Protein AF-A0A2V7VFQ0-F1 (afdb_monomer)

Sequence (272 aa):
MKRRLMAAAVLAGLPAIAKPVLFDTPEADRILQAMQIFPRDNPWNEDISALPVLPGSDAIIASIGADKSLGFNLDMNFVIVPPDQKKVPVKVTEYPEESDPGPFPVPDNAPIENWPLHKNEDLKALPRPGQSLGDIQRHGTGDRHLIIVDPAHGRLHEFWQARRTDTGWEASQASTFDLTSNRLRPDRWTSADAAGLPIFPAVARYDEISRGMVRHAMRFTARRTRRAYVYPATHWASKLEDASLPRMGERFRLRRDFDLSGFPPHAQAILK

Structure (mmCIF, N/CA/C/O backbone):
data_AF-A0A2V7VFQ0-F1
#
_entry.id   AF-A0A2V7VFQ0-F1
#
loop_
_atom_site.group_PDB
_atom_site.id
_atom_site.type_symbol
_atom_site.label_atom_id
_atom_site.label_alt_id
_atom_site.label_comp_id
_atom_site.label_asym_id
_atom_site.label_entity_id
_atom_site.label_seq_id
_atom_site.pdbx_PDB_ins_code
_atom_site.Cartn_x
_atom_site.Cartn_y
_atom_site.Cartn_z
_atom_site.occupancy
_atom_site.B_iso_or_equiv
_atom_site.auth_seq_id
_atom_site.auth_comp_id
_atom_site.auth_asym_id
_atom_site.auth_atom_id
_atom_site.pdbx_PDB_model_num
ATOM 1 N N . MET A 1 1 ? -30.801 2.663 -7.661 1.00 41.41 1 MET A N 1
ATOM 2 C CA . MET A 1 1 ? -31.024 1.197 -7.734 1.00 41.41 1 MET A CA 1
ATOM 3 C C . MET A 1 1 ? -29.750 0.389 -8.002 1.00 41.41 1 MET A C 1
ATOM 5 O O . MET A 1 1 ? -29.445 -0.450 -7.169 1.00 41.41 1 MET A O 1
ATOM 9 N N . LYS A 1 2 ? -28.947 0.662 -9.050 1.00 34.78 2 LYS A N 1
ATOM 10 C CA . LYS A 1 2 ? -27.727 -0.123 -9.385 1.00 34.78 2 LYS A CA 1
ATOM 11 C C . LYS A 1 2 ? -26.681 -0.275 -8.254 1.00 34.78 2 LYS A C 1
ATOM 13 O O . LYS A 1 2 ? -26.170 -1.370 -8.068 1.00 34.78 2 LYS A O 1
ATOM 18 N N . ARG A 1 3 ? -26.424 0.764 -7.440 1.00 41.00 3 ARG A N 1
ATOM 19 C CA . ARG A 1 3 ? -25.491 0.682 -6.286 1.00 41.00 3 ARG A CA 1
ATOM 20 C C . ARG A 1 3 ? -25.937 -0.293 -5.183 1.00 41.00 3 ARG A C 1
ATOM 22 O O . ARG A 1 3 ? -25.092 -0.942 -4.585 1.00 41.00 3 ARG A O 1
ATOM 29 N N . ARG A 1 4 ? -27.250 -0.428 -4.940 1.00 37.94 4 ARG A N 1
ATOM 30 C CA . ARG A 1 4 ? -27.790 -1.396 -3.964 1.00 37.94 4 ARG A CA 1
ATOM 31 C C . ARG A 1 4 ? -27.694 -2.839 -4.471 1.00 37.94 4 ARG A C 1
ATOM 33 O O . ARG A 1 4 ? -27.454 -3.731 -3.671 1.00 37.94 4 ARG A O 1
ATOM 40 N N . LEU A 1 5 ? -27.826 -3.054 -5.783 1.00 38.25 5 LEU A N 1
ATOM 41 C CA . LEU A 1 5 ? -27.634 -4.374 -6.397 1.00 38.25 5 LEU A CA 1
ATOM 42 C C . LEU A 1 5 ? -26.160 -4.819 -6.400 1.00 38.25 5 LEU A C 1
ATOM 44 O O . LEU A 1 5 ? -25.905 -6.002 -6.221 1.00 38.25 5 LEU A O 1
ATOM 48 N N . MET A 1 6 ? -25.194 -3.901 -6.543 1.00 44.41 6 MET A N 1
ATOM 49 C CA . MET A 1 6 ? -23.766 -4.259 -6.477 1.00 44.41 6 MET A CA 1
ATOM 50 C C . MET A 1 6 ? -23.270 -4.533 -5.053 1.00 44.41 6 MET A C 1
ATOM 52 O O . MET A 1 6 ? -22.553 -5.507 -4.863 1.00 44.41 6 MET A O 1
ATOM 56 N N . ALA A 1 7 ? -23.711 -3.769 -4.046 1.00 44.03 7 ALA A N 1
ATOM 57 C CA . ALA A 1 7 ? -23.409 -4.094 -2.646 1.00 44.03 7 ALA A CA 1
ATOM 58 C C . ALA A 1 7 ? -23.959 -5.482 -2.250 1.00 44.03 7 ALA A C 1
ATOM 60 O O . ALA A 1 7 ? -23.272 -6.258 -1.596 1.00 44.03 7 ALA A O 1
ATOM 61 N N . ALA A 1 8 ? -25.160 -5.840 -2.723 1.00 42.69 8 ALA A N 1
ATOM 62 C CA . ALA A 1 8 ? -25.741 -7.167 -2.503 1.00 42.69 8 ALA A CA 1
ATOM 63 C C . ALA A 1 8 ? -24.973 -8.303 -3.212 1.00 42.69 8 ALA A C 1
ATOM 65 O O . ALA A 1 8 ? -24.943 -9.419 -2.702 1.00 42.69 8 ALA A O 1
ATOM 66 N N . ALA A 1 9 ? -24.331 -8.032 -4.355 1.00 42.53 9 ALA A N 1
ATOM 67 C CA . ALA A 1 9 ? -23.505 -9.010 -5.067 1.00 42.53 9 ALA A CA 1
ATOM 68 C C . ALA A 1 9 ? -22.129 -9.230 -4.408 1.00 42.53 9 ALA A C 1
ATOM 70 O O . ALA A 1 9 ? -21.615 -10.340 -4.465 1.00 42.53 9 ALA A O 1
ATOM 71 N N . VAL A 1 10 ? -21.564 -8.212 -3.741 1.00 50.66 10 VAL A N 1
ATOM 72 C CA . VAL A 1 10 ? -20.339 -8.352 -2.923 1.00 50.66 10 VAL A CA 1
ATOM 73 C C . VAL A 1 10 ? -20.585 -9.236 -1.691 1.00 50.66 10 VAL A C 1
ATOM 75 O O . VAL A 1 10 ? -19.688 -9.946 -1.259 1.00 50.66 10 VAL A O 1
ATOM 78 N N . LEU A 1 11 ? -21.809 -9.242 -1.154 1.00 52.47 11 LEU A N 1
ATOM 79 C CA . LEU A 1 11 ? -22.198 -10.029 0.025 1.00 52.47 11 LEU A CA 1
ATOM 80 C C . LEU A 1 11 ? -22.513 -11.508 -0.268 1.00 52.47 11 LEU A C 1
ATOM 82 O O . LEU A 1 11 ? -22.563 -12.310 0.665 1.00 52.47 11 LEU A O 1
ATOM 86 N N . ALA A 1 12 ? -22.740 -11.897 -1.527 1.00 51.84 12 ALA A N 1
ATOM 87 C CA . ALA A 1 12 ? -23.116 -13.266 -1.875 1.00 51.84 12 ALA A CA 1
ATOM 88 C C . ALA A 1 12 ? -21.910 -14.217 -1.742 1.00 51.84 12 ALA A C 1
ATOM 90 O O . ALA A 1 12 ? -21.151 -14.409 -2.686 1.00 51.84 12 ALA A O 1
ATOM 91 N N . GLY A 1 13 ? -21.742 -14.813 -0.558 1.00 72.62 13 GLY A N 1
ATOM 92 C CA . GLY A 1 13 ? -20.700 -15.808 -0.269 1.00 72.62 13 GLY A CA 1
ATOM 93 C C . GLY A 1 13 ? -19.603 -15.344 0.690 1.00 72.62 13 GLY A C 1
ATOM 94 O O . GLY A 1 13 ? -18.750 -16.152 1.053 1.00 72.62 13 GLY A O 1
ATOM 95 N N . LEU A 1 14 ? -19.632 -14.087 1.146 1.00 84.00 14 LEU A N 1
ATOM 96 C CA . LEU A 1 14 ? -18.733 -13.633 2.207 1.00 84.00 14 LEU A CA 1
ATOM 97 C C . LEU A 1 14 ? -19.077 -14.328 3.538 1.00 84.00 14 LEU A C 1
ATOM 99 O O . LEU A 1 14 ? -20.250 -14.347 3.926 1.00 84.00 14 LEU A O 1
ATOM 103 N N . PRO A 1 15 ? -18.083 -14.859 4.276 1.00 89.56 15 PRO A N 1
ATOM 104 C CA . PRO A 1 15 ? -18.281 -15.273 5.660 1.00 89.56 15 PRO A CA 1
ATOM 105 C C . PRO A 1 15 ? -18.818 -14.112 6.506 1.00 89.56 15 PRO A C 1
ATOM 107 O O . PRO A 1 15 ? -18.458 -12.956 6.284 1.00 89.56 15 PRO A O 1
ATOM 110 N N . ALA A 1 16 ? -19.664 -14.410 7.494 1.00 91.38 16 ALA A N 1
ATOM 111 C CA . ALA A 1 16 ? -20.144 -13.393 8.424 1.00 91.38 16 ALA A CA 1
ATOM 112 C C . ALA A 1 16 ? -18.976 -12.832 9.251 1.00 91.38 16 ALA A C 1
ATOM 114 O O . ALA A 1 16 ? -18.242 -13.591 9.880 1.00 91.38 16 ALA A O 1
ATOM 115 N N . ILE A 1 17 ? -18.840 -11.505 9.274 1.00 96.06 17 ILE A N 1
ATOM 116 C CA . ILE A 1 17 ? -17.798 -10.788 10.015 1.00 96.06 17 ILE A CA 1
ATOM 117 C C . ILE A 1 17 ? -18.478 -10.121 11.208 1.00 96.06 17 ILE A C 1
ATOM 119 O O . ILE A 1 17 ? -19.171 -9.122 11.041 1.00 96.06 17 ILE A O 1
ATOM 123 N N . ALA A 1 18 ? -18.342 -10.704 12.400 1.00 95.56 18 ALA A N 1
ATOM 124 C CA . ALA A 1 18 ? -19.025 -10.221 13.608 1.00 95.56 18 ALA A CA 1
ATOM 125 C C . ALA A 1 18 ? -18.198 -9.208 14.419 1.00 95.56 18 ALA A C 1
ATOM 127 O O . ALA A 1 18 ? -18.725 -8.513 15.283 1.00 95.56 18 ALA A O 1
ATOM 128 N N . LYS A 1 19 ? -16.885 -9.163 14.187 1.00 97.56 19 LYS A N 1
ATOM 129 C CA . LYS A 1 19 ? -15.928 -8.293 14.876 1.00 97.56 19 LYS A CA 1
ATOM 130 C C . LYS A 1 19 ? -14.726 -8.032 13.966 1.00 97.56 19 LYS A C 1
ATOM 132 O O . LYS A 1 19 ? -14.557 -8.769 12.998 1.00 97.56 19 LYS A O 1
ATOM 137 N N . PRO A 1 20 ? -13.878 -7.036 14.268 1.00 98.56 20 PRO A N 1
ATOM 138 C CA . PRO A 1 20 ? -12.642 -6.823 13.524 1.00 98.56 20 PRO A CA 1
ATOM 139 C C . PRO A 1 20 ? -11.746 -8.068 13.517 1.00 98.56 20 PRO A C 1
ATOM 141 O O . PRO A 1 20 ? -11.474 -8.644 14.575 1.00 98.56 20 PRO A O 1
ATOM 144 N N . VAL A 1 21 ? -11.269 -8.453 12.334 1.00 98.44 21 VAL A N 1
ATOM 145 C CA . VAL A 1 21 ? -10.433 -9.636 12.094 1.00 98.44 21 VAL A CA 1
ATOM 146 C C . VAL A 1 21 ? -9.051 -9.186 11.628 1.00 98.44 21 VAL A C 1
ATOM 148 O O . VAL A 1 21 ? -8.930 -8.460 10.640 1.00 98.44 21 VAL A O 1
ATOM 151 N N . LEU A 1 22 ? -8.004 -9.592 12.347 1.00 97.69 22 LEU A N 1
ATOM 152 C CA . LEU A 1 22 ? -6.623 -9.267 11.989 1.00 97.69 22 LEU A CA 1
ATOM 153 C C . LEU A 1 22 ? -6.132 -10.140 10.828 1.00 97.69 22 LEU A C 1
ATOM 155 O O . LEU A 1 22 ? -6.527 -11.302 10.701 1.00 97.69 22 LEU A O 1
ATOM 159 N N . PHE A 1 23 ? -5.270 -9.550 9.997 1.00 95.06 23 PHE A N 1
ATOM 160 C CA . PHE A 1 23 ? -4.676 -10.144 8.796 1.00 95.06 23 PHE A CA 1
ATOM 161 C C . PHE A 1 23 ? -4.012 -11.515 9.000 1.00 95.06 23 PHE A C 1
ATOM 163 O O . PHE A 1 23 ? -3.945 -12.297 8.060 1.00 95.06 23 PHE A O 1
ATOM 170 N N . ASP A 1 24 ? -3.522 -11.811 10.202 1.00 93.56 24 ASP A N 1
ATOM 171 C CA . ASP A 1 24 ? -2.720 -12.988 10.549 1.00 93.56 24 ASP A CA 1
ATOM 172 C C . ASP A 1 24 ? -3.561 -14.163 11.080 1.00 93.56 24 ASP A C 1
ATOM 174 O O . ASP A 1 24 ? -3.093 -14.980 11.875 1.00 93.56 24 ASP A O 1
ATOM 178 N N . THR A 1 25 ? -4.821 -14.263 10.649 1.00 96.12 25 THR A N 1
ATOM 179 C CA . THR A 1 25 ? -5.760 -15.279 11.139 1.00 96.12 25 THR A CA 1
ATOM 180 C C . THR A 1 25 ? -6.364 -16.117 10.007 1.00 96.12 25 THR A C 1
ATOM 182 O O . THR A 1 25 ? -6.681 -15.583 8.943 1.00 96.12 25 THR A O 1
ATOM 185 N N . PRO A 1 26 ? -6.675 -17.410 10.248 1.00 95.88 26 PRO A N 1
ATOM 186 C CA . PRO A 1 26 ? -7.395 -18.234 9.271 1.00 95.88 26 PRO A CA 1
ATOM 187 C C . PRO A 1 26 ? -8.787 -17.694 8.904 1.00 95.88 26 PRO A C 1
ATOM 189 O O . PRO A 1 26 ? -9.359 -18.064 7.880 1.00 95.88 26 PRO A O 1
ATOM 192 N N . GLU A 1 27 ? -9.383 -16.868 9.769 1.00 96.56 27 GLU A N 1
ATOM 193 C CA . GLU A 1 27 ? -10.646 -16.189 9.480 1.00 96.56 27 GLU A CA 1
ATOM 194 C C . GLU A 1 27 ? -10.459 -15.095 8.428 1.00 96.56 27 GLU A C 1
ATOM 196 O O . GLU A 1 27 ? -11.240 -15.056 7.476 1.00 96.56 27 GLU A O 1
ATOM 201 N N . ALA A 1 28 ? -9.405 -14.276 8.546 1.00 96.62 28 ALA A N 1
ATOM 202 C CA . ALA A 1 28 ? -9.055 -13.302 7.518 1.00 96.62 28 ALA A CA 1
ATOM 203 C C . ALA A 1 28 ? -8.790 -13.995 6.184 1.00 96.62 28 ALA A C 1
ATOM 205 O O . ALA A 1 28 ? -9.392 -13.600 5.188 1.00 96.62 28 ALA A O 1
ATOM 206 N N . ASP A 1 29 ? -8.003 -15.077 6.178 1.00 95.50 29 ASP A N 1
ATOM 207 C CA . ASP A 1 29 ? -7.753 -15.858 4.963 1.00 95.50 29 ASP A CA 1
ATOM 208 C C . ASP A 1 29 ? -9.069 -16.247 4.286 1.00 95.50 29 ASP A C 1
ATOM 210 O O . ASP A 1 29 ? -9.272 -15.898 3.127 1.00 95.50 29 ASP A O 1
ATOM 214 N N . ARG A 1 30 ? -9.999 -16.893 5.012 1.00 94.31 30 ARG A N 1
ATOM 215 C CA . ARG A 1 30 ? -11.313 -17.316 4.483 1.00 94.31 30 ARG A CA 1
ATOM 216 C C . ARG A 1 30 ? -12.134 -16.164 3.911 1.00 94.31 30 ARG A C 1
ATOM 218 O O . ARG A 1 30 ? -12.764 -16.342 2.871 1.00 94.31 30 ARG A O 1
ATOM 225 N N . ILE A 1 31 ? -12.150 -15.012 4.584 1.00 95.50 31 ILE A N 1
ATOM 226 C CA . ILE A 1 31 ? -12.856 -13.826 4.088 1.00 95.50 31 ILE A CA 1
ATOM 227 C C . ILE A 1 31 ? -12.235 -13.376 2.764 1.00 95.50 31 ILE A C 1
ATOM 229 O O . ILE A 1 31 ? -12.953 -13.176 1.788 1.00 95.50 31 ILE A O 1
ATOM 233 N N . LEU A 1 32 ? -10.907 -13.282 2.705 1.00 94.31 32 LEU A N 1
ATOM 234 C CA . LEU A 1 32 ? -10.182 -12.819 1.525 1.00 94.31 32 LEU A CA 1
ATOM 235 C C . LEU A 1 32 ? -10.328 -13.765 0.327 1.00 94.31 32 LEU A C 1
ATOM 237 O O . LEU A 1 32 ? -10.439 -13.273 -0.794 1.00 94.31 32 LEU A O 1
ATOM 241 N N . GLN A 1 33 ? -10.431 -15.085 0.536 1.00 92.81 33 GLN A N 1
ATOM 242 C CA . GLN A 1 33 ? -10.687 -16.032 -0.569 1.00 92.81 33 GLN A CA 1
ATOM 243 C C . GLN A 1 33 ? -12.056 -15.812 -1.222 1.00 92.81 33 GLN A C 1
ATOM 245 O O . GLN A 1 33 ? -12.232 -16.112 -2.402 1.00 92.81 33 GLN A O 1
ATOM 250 N N . ALA A 1 34 ? -13.031 -15.315 -0.456 1.00 92.62 34 ALA A N 1
ATOM 251 C CA . ALA A 1 34 ? -14.373 -15.015 -0.943 1.00 92.62 34 ALA A CA 1
ATOM 252 C C . ALA A 1 34 ? -14.475 -13.619 -1.586 1.00 92.62 34 ALA A C 1
ATOM 254 O O . ALA A 1 34 ? -15.493 -13.298 -2.200 1.00 92.62 34 ALA A O 1
ATOM 255 N N . MET A 1 35 ? -13.441 -12.781 -1.462 1.00 92.25 35 MET A N 1
ATOM 256 C CA . MET A 1 35 ? -13.439 -11.418 -1.985 1.00 92.25 35 MET A CA 1
ATOM 257 C C . MET A 1 35 ? -12.853 -11.337 -3.394 1.00 92.25 35 MET A C 1
ATOM 259 O O . MET A 1 35 ? -11.758 -11.817 -3.674 1.00 92.25 35 MET A O 1
ATOM 263 N N . GLN A 1 36 ? -13.538 -10.593 -4.262 1.00 92.62 36 GLN A N 1
ATOM 264 C CA . GLN A 1 36 ? -12.926 -10.004 -5.450 1.00 92.62 36 GLN A CA 1
ATOM 265 C C . GLN A 1 36 ? -12.423 -8.603 -5.082 1.00 92.62 36 GLN A C 1
ATOM 267 O O . GLN A 1 36 ? -13.222 -7.698 -4.838 1.00 92.62 36 GLN A O 1
ATOM 272 N N . ILE A 1 37 ? -11.104 -8.424 -5.032 1.00 95.12 37 ILE A N 1
ATOM 273 C CA . ILE A 1 37 ? -10.477 -7.122 -4.773 1.00 95.12 37 ILE A CA 1
ATOM 274 C C . ILE A 1 37 ? -10.278 -6.412 -6.104 1.00 95.12 37 ILE A C 1
ATOM 276 O O . ILE A 1 37 ? -9.542 -6.893 -6.968 1.00 95.12 37 ILE A O 1
ATOM 280 N N . PHE A 1 38 ? -10.963 -5.278 -6.253 1.00 97.44 38 PHE A N 1
ATOM 281 C CA . PHE A 1 38 ? -11.125 -4.556 -7.511 1.00 97.44 38 PHE A CA 1
ATOM 282 C C . PHE A 1 38 ? -11.807 -5.373 -8.623 1.00 97.44 38 PHE A C 1
ATOM 284 O O . PHE A 1 38 ? -11.782 -6.605 -8.619 1.00 97.44 38 PHE A O 1
ATOM 291 N N . PRO A 1 39 ? -12.442 -4.717 -9.610 1.00 97.00 39 PRO A N 1
ATOM 292 C CA . PRO A 1 39 ? -12.931 -5.398 -10.805 1.00 97.00 39 PRO A CA 1
ATOM 293 C C . PRO A 1 39 ? -11.842 -6.226 -11.509 1.00 97.00 39 PRO A C 1
ATOM 295 O O . PRO A 1 39 ? -10.654 -5.922 -11.428 1.00 97.00 39 PRO A O 1
ATOM 298 N N . ARG A 1 40 ? -12.233 -7.283 -12.230 1.00 95.38 40 ARG A N 1
ATOM 299 C CA . ARG A 1 40 ? -11.276 -8.150 -12.950 1.00 95.38 40 ARG A CA 1
ATOM 300 C C . ARG A 1 40 ? -10.513 -7.419 -14.057 1.00 95.38 40 ARG A C 1
ATOM 302 O O . ARG A 1 40 ? -9.417 -7.833 -14.395 1.00 95.38 40 ARG A O 1
ATOM 309 N N . ASP A 1 41 ? -11.100 -6.361 -14.604 1.00 96.00 41 ASP A N 1
ATOM 310 C CA . ASP A 1 41 ? -10.507 -5.463 -15.597 1.00 96.00 41 ASP A CA 1
ATOM 311 C C . ASP A 1 41 ? -9.806 -4.249 -14.956 1.00 96.00 41 ASP A C 1
ATOM 313 O O . ASP A 1 41 ? -9.446 -3.297 -15.646 1.00 96.00 41 ASP A O 1
ATOM 317 N N . ASN A 1 42 ? -9.633 -4.247 -13.631 1.00 97.88 42 ASN A N 1
ATOM 318 C CA . ASN A 1 42 ? -8.852 -3.229 -12.946 1.00 97.88 42 ASN A CA 1
ATOM 319 C C . ASN A 1 42 ? -7.363 -3.388 -13.274 1.00 97.88 42 ASN A C 1
ATOM 321 O O . ASN A 1 42 ? -6.885 -4.523 -13.316 1.00 97.88 42 ASN A O 1
ATOM 325 N N . PRO A 1 43 ? -6.596 -2.290 -13.390 1.00 96.56 43 PRO A N 1
ATOM 326 C CA . PRO A 1 43 ? -5.161 -2.356 -13.633 1.00 96.56 43 PRO A CA 1
ATOM 327 C C . PRO A 1 43 ? -4.406 -3.219 -12.618 1.00 96.56 43 PRO A C 1
ATOM 329 O O . PRO A 1 43 ? -3.428 -3.852 -12.998 1.00 96.56 43 PRO A O 1
ATOM 332 N N . TRP A 1 44 ? -4.831 -3.312 -11.350 1.00 97.25 44 TRP A N 1
ATOM 333 C CA . TRP A 1 44 ? -4.219 -4.231 -10.375 1.00 97.25 44 TRP A CA 1
ATOM 334 C C . TRP A 1 44 ? -4.278 -5.704 -10.789 1.00 97.25 44 TRP A C 1
ATOM 336 O O . TRP A 1 44 ? -3.367 -6.444 -10.442 1.00 97.25 44 TRP A O 1
ATOM 346 N N . ASN A 1 45 ? -5.300 -6.103 -11.544 1.00 96.69 45 ASN A N 1
ATOM 347 C CA . ASN A 1 45 ? -5.537 -7.470 -12.008 1.00 96.69 45 ASN A CA 1
ATOM 348 C C . ASN A 1 45 ? -5.097 -7.681 -13.473 1.00 96.69 45 ASN A C 1
ATOM 350 O O . ASN A 1 45 ? -5.396 -8.717 -14.067 1.00 96.69 45 ASN A O 1
ATOM 354 N N . GLU A 1 46 ? -4.424 -6.695 -14.074 1.00 95.38 46 GLU A N 1
ATOM 355 C CA . GLU A 1 46 ? -3.965 -6.747 -15.460 1.00 95.38 46 GLU A CA 1
ATOM 356 C C . GLU A 1 46 ? -2.736 -7.656 -15.609 1.00 95.38 4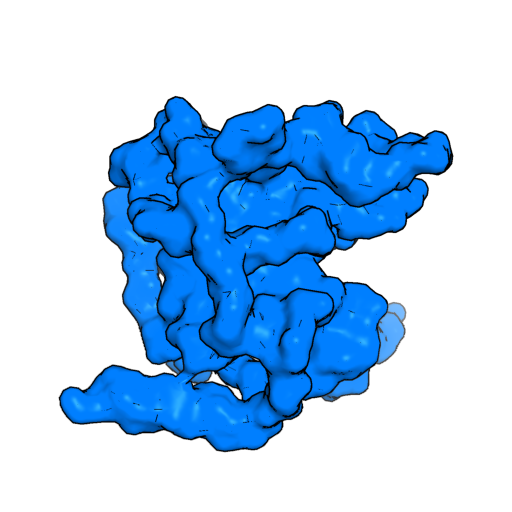6 GLU A C 1
ATOM 358 O O . GLU A 1 46 ? -1.704 -7.444 -14.967 1.00 95.38 46 GLU A O 1
ATOM 363 N N . ASP A 1 47 ? -2.827 -8.643 -16.503 1.00 94.44 47 ASP A N 1
ATOM 364 C CA . ASP A 1 47 ? -1.682 -9.455 -16.914 1.00 94.44 47 ASP A CA 1
ATOM 365 C C . ASP A 1 47 ? -0.814 -8.676 -17.908 1.00 94.44 47 ASP A C 1
ATOM 367 O O . ASP A 1 47 ? -1.191 -8.431 -19.056 1.00 94.44 47 ASP A O 1
ATOM 371 N N . ILE A 1 48 ? 0.386 -8.315 -17.460 1.00 94.06 48 ILE A N 1
ATOM 372 C CA . ILE A 1 48 ? 1.352 -7.562 -18.257 1.00 94.06 48 ILE A CA 1
ATOM 373 C C . ILE A 1 48 ? 2.405 -8.447 -18.933 1.00 94.06 48 ILE A C 1
ATOM 375 O O . ILE A 1 48 ? 3.314 -7.914 -19.569 1.00 94.06 48 ILE A O 1
ATOM 379 N N . SER A 1 49 ? 2.352 -9.776 -18.795 1.00 92.62 49 SER A N 1
ATOM 380 C CA . SER A 1 49 ? 3.410 -10.702 -19.237 1.00 92.62 49 SER A CA 1
ATOM 381 C C . SER A 1 49 ? 3.695 -10.633 -20.744 1.00 92.62 49 SER A C 1
ATOM 383 O O . SER A 1 49 ? 4.837 -10.812 -21.174 1.00 92.62 49 SER A O 1
ATOM 385 N N . ALA A 1 50 ? 2.676 -10.298 -21.541 1.00 93.31 50 ALA A N 1
ATOM 386 C CA . ALA A 1 50 ? 2.750 -10.209 -22.998 1.00 93.31 50 ALA A CA 1
ATOM 387 C C . ALA A 1 50 ? 2.888 -8.775 -23.547 1.00 93.31 50 ALA A C 1
ATOM 389 O O . ALA A 1 50 ? 3.002 -8.603 -24.762 1.00 93.31 50 ALA A O 1
ATOM 390 N N . LEU A 1 51 ? 2.886 -7.742 -22.694 1.00 93.06 51 LEU A N 1
ATOM 391 C CA . LEU A 1 51 ? 2.977 -6.355 -23.162 1.00 93.06 51 LEU A CA 1
ATOM 392 C C . LEU A 1 51 ? 4.328 -6.060 -23.847 1.00 93.06 51 LEU A C 1
ATOM 394 O O . LEU A 1 51 ? 5.339 -6.694 -23.525 1.00 93.06 51 LEU A O 1
ATOM 398 N N . PRO A 1 52 ? 4.410 -5.081 -24.758 1.00 94.38 52 PRO A N 1
ATOM 399 C CA . PRO A 1 52 ? 5.693 -4.621 -25.280 1.00 94.38 52 PRO A CA 1
ATOM 400 C C . PRO A 1 52 ? 6.622 -4.136 -24.159 1.00 94.38 52 PRO A C 1
ATOM 402 O O . PRO A 1 52 ? 6.172 -3.549 -23.176 1.00 94.38 52 PRO A O 1
ATOM 405 N N . VAL A 1 53 ? 7.927 -4.370 -24.309 1.00 94.88 53 VAL A N 1
ATOM 406 C CA . VAL A 1 53 ? 8.930 -3.787 -23.407 1.00 94.88 53 VAL A CA 1
ATOM 407 C C . VAL A 1 53 ? 9.059 -2.296 -23.718 1.00 94.88 53 VAL A C 1
ATOM 409 O O . VAL A 1 53 ? 9.109 -1.903 -24.885 1.00 94.88 53 VAL A O 1
ATOM 412 N N . LEU A 1 54 ? 9.106 -1.463 -22.678 1.00 93.75 54 LEU A N 1
ATOM 413 C CA . LEU A 1 54 ? 9.266 -0.020 -22.826 1.00 93.75 54 LEU A CA 1
ATOM 414 C C . LEU A 1 54 ? 10.653 0.309 -23.415 1.00 93.75 54 LEU A C 1
ATOM 416 O O . LEU A 1 54 ? 11.658 -0.138 -22.857 1.00 93.75 54 LEU A O 1
ATOM 420 N N . PRO A 1 55 ? 10.754 1.125 -24.482 1.00 95.25 55 PRO A N 1
ATOM 421 C CA . PRO A 1 55 ? 12.046 1.612 -24.954 1.00 95.25 55 PRO A CA 1
ATOM 422 C C . PRO A 1 55 ? 12.831 2.298 -23.827 1.00 95.25 55 PRO A C 1
ATOM 424 O O . PRO A 1 55 ? 12.308 3.179 -23.148 1.00 95.25 55 PRO A O 1
ATOM 427 N N . GLY A 1 56 ? 14.087 1.891 -23.625 1.00 92.88 56 GLY A N 1
ATOM 428 C CA . GLY A 1 56 ? 14.936 2.409 -22.546 1.00 92.88 56 GLY A CA 1
ATOM 429 C C . GLY A 1 56 ? 14.731 1.746 -21.178 1.00 92.88 56 GLY A C 1
ATOM 430 O O . GLY A 1 56 ? 15.329 2.204 -20.204 1.00 92.88 56 GLY A O 1
ATOM 431 N N . SER A 1 57 ? 13.950 0.659 -21.082 1.00 95.44 57 SER A N 1
ATOM 432 C CA . SER A 1 57 ? 13.769 -0.097 -19.832 1.00 95.44 57 SER A CA 1
ATOM 433 C C . SER A 1 57 ? 15.088 -0.533 -19.197 1.00 95.44 57 SER A C 1
ATOM 435 O O . SER A 1 57 ? 15.190 -0.543 -17.976 1.00 95.44 57 SER A O 1
ATOM 437 N N . ASP A 1 58 ? 16.113 -0.835 -19.996 1.00 95.88 58 ASP A N 1
ATOM 438 C CA . ASP A 1 58 ? 17.422 -1.260 -19.488 1.00 95.88 58 ASP A CA 1
ATOM 439 C C . ASP A 1 58 ? 18.079 -0.180 -18.621 1.00 95.88 58 ASP A C 1
ATOM 441 O O . ASP A 1 58 ? 18.664 -0.489 -17.585 1.00 95.88 58 ASP A O 1
ATOM 445 N N . ALA A 1 59 ? 17.913 1.100 -18.978 1.00 97.12 59 ALA A N 1
ATOM 446 C CA . ALA A 1 59 ? 18.394 2.214 -18.165 1.00 97.12 59 ALA A CA 1
ATOM 447 C C . ALA A 1 59 ? 17.611 2.329 -16.845 1.00 97.12 59 ALA A C 1
ATOM 449 O O . ALA A 1 59 ? 18.206 2.584 -15.797 1.00 97.12 59 ALA A O 1
ATOM 450 N N . ILE A 1 60 ? 16.297 2.070 -16.880 1.00 96.88 60 ILE A N 1
ATOM 451 C CA . ILE A 1 60 ? 15.449 2.031 -15.680 1.00 96.88 60 ILE A CA 1
ATOM 452 C C . ILE A 1 60 ? 15.890 0.910 -14.741 1.00 96.88 60 ILE A C 1
ATOM 454 O O . ILE A 1 60 ? 16.141 1.168 -13.562 1.00 96.88 60 ILE A O 1
ATOM 458 N N . ILE A 1 61 ? 16.057 -0.308 -15.259 1.00 95.94 61 ILE A N 1
ATOM 459 C CA . ILE A 1 61 ? 16.525 -1.461 -14.482 1.00 95.94 61 ILE A CA 1
ATOM 460 C C . ILE A 1 61 ? 17.933 -1.212 -13.919 1.00 95.94 61 ILE A C 1
ATOM 462 O O . ILE A 1 61 ? 18.172 -1.469 -12.738 1.00 95.94 61 ILE A O 1
ATOM 466 N N . ALA A 1 62 ? 18.845 -0.632 -14.706 1.00 95.94 62 ALA A N 1
ATOM 467 C CA . ALA A 1 62 ? 20.182 -0.264 -14.241 1.00 95.94 62 ALA A CA 1
ATOM 468 C C . ALA A 1 62 ? 20.149 0.776 -13.104 1.00 95.94 62 ALA A C 1
ATOM 470 O O . ALA A 1 62 ? 20.917 0.658 -12.149 1.00 95.94 62 ALA A O 1
ATOM 471 N N . SER A 1 63 ? 19.237 1.757 -13.159 1.00 95.81 63 SER A N 1
ATOM 472 C CA . SER A 1 63 ? 19.093 2.787 -12.114 1.00 95.81 63 SER A CA 1
ATOM 473 C C . SER A 1 63 ? 18.639 2.220 -10.759 1.00 95.81 63 SER A C 1
ATOM 475 O O . SER A 1 63 ? 19.019 2.735 -9.702 1.00 95.81 63 SER A O 1
ATOM 477 N N . ILE A 1 64 ? 17.850 1.142 -10.786 1.00 95.06 64 ILE A N 1
ATOM 478 C CA . ILE A 1 64 ? 17.365 0.423 -9.603 1.00 95.06 64 ILE A CA 1
ATOM 479 C C . ILE A 1 64 ? 18.485 -0.493 -9.078 1.00 95.06 64 ILE A C 1
ATOM 481 O O . ILE A 1 64 ? 18.857 -0.444 -7.895 1.00 95.06 64 ILE A O 1
ATOM 485 N N . GLY A 1 65 ? 19.082 -1.262 -9.988 1.00 93.81 65 GLY A N 1
ATOM 486 C CA . GLY A 1 65 ? 20.192 -2.180 -9.760 1.00 93.81 65 GLY A CA 1
ATOM 487 C C . GLY A 1 65 ? 19.866 -3.579 -10.270 1.00 93.81 65 GLY A C 1
ATOM 488 O O . GLY A 1 65 ? 19.310 -4.377 -9.524 1.00 93.81 65 GLY A O 1
ATOM 489 N N . ALA A 1 66 ? 20.253 -3.866 -11.516 1.00 89.12 66 ALA A N 1
ATOM 490 C CA . ALA A 1 66 ? 19.968 -5.125 -12.213 1.00 89.12 66 ALA A CA 1
ATOM 491 C C . ALA A 1 66 ? 20.458 -6.380 -11.466 1.00 89.12 66 ALA A C 1
ATOM 493 O O . ALA A 1 66 ? 19.808 -7.418 -11.526 1.00 89.12 66 ALA A O 1
ATOM 494 N N . ASP A 1 67 ? 21.571 -6.260 -10.737 1.00 88.00 67 ASP A N 1
ATOM 495 C CA . ASP A 1 67 ? 22.217 -7.373 -10.029 1.00 88.00 67 ASP A CA 1
ATOM 496 C C . ASP A 1 67 ? 21.872 -7.423 -8.532 1.00 88.00 67 ASP A C 1
ATOM 498 O O . ASP A 1 67 ? 22.464 -8.187 -7.768 1.00 88.00 67 ASP A O 1
ATOM 502 N N . LYS A 1 68 ? 20.950 -6.570 -8.069 1.00 89.62 68 LYS A N 1
ATOM 503 C CA . LYS A 1 68 ? 20.550 -6.542 -6.660 1.00 89.62 68 LYS A CA 1
ATOM 504 C C . LYS A 1 68 ? 19.457 -7.564 -6.393 1.00 89.62 68 LYS A C 1
ATOM 506 O O . LYS A 1 68 ? 18.507 -7.696 -7.160 1.00 89.62 68 LYS A O 1
ATOM 511 N N . SER A 1 69 ? 19.538 -8.202 -5.232 1.00 87.00 69 SER A N 1
ATOM 512 C CA . SER A 1 69 ? 18.415 -8.959 -4.690 1.00 87.00 69 SER A CA 1
ATOM 513 C C . SER A 1 69 ? 17.243 -8.029 -4.372 1.00 87.00 69 SER A C 1
ATOM 515 O O . SER A 1 69 ? 17.438 -6.916 -3.876 1.00 87.00 69 SER A O 1
ATOM 517 N N . LEU A 1 70 ? 16.024 -8.512 -4.608 1.00 86.25 70 LEU A N 1
ATOM 518 C CA . LEU A 1 70 ? 14.814 -7.860 -4.120 1.00 86.25 70 LEU A CA 1
ATOM 519 C C . LEU A 1 70 ? 14.741 -8.002 -2.594 1.00 86.25 70 LEU A C 1
ATOM 521 O O . LEU A 1 70 ? 14.883 -9.103 -2.058 1.00 86.25 70 LEU A O 1
ATOM 525 N N . GLY A 1 71 ? 14.529 -6.881 -1.907 1.00 85.12 71 GLY A N 1
ATOM 526 C CA . GLY A 1 71 ? 14.078 -6.879 -0.518 1.00 85.12 71 GLY A CA 1
ATOM 527 C C . GLY A 1 71 ? 12.577 -7.154 -0.437 1.00 85.12 71 GLY A C 1
ATOM 528 O O . GLY A 1 71 ? 11.870 -7.093 -1.444 1.00 85.12 71 GLY A O 1
ATOM 529 N N . PHE A 1 72 ? 12.089 -7.448 0.762 1.00 86.38 72 PHE A N 1
ATOM 530 C CA . PHE A 1 72 ? 10.662 -7.569 1.036 1.00 86.38 72 PHE A CA 1
ATOM 531 C C . PHE A 1 72 ? 10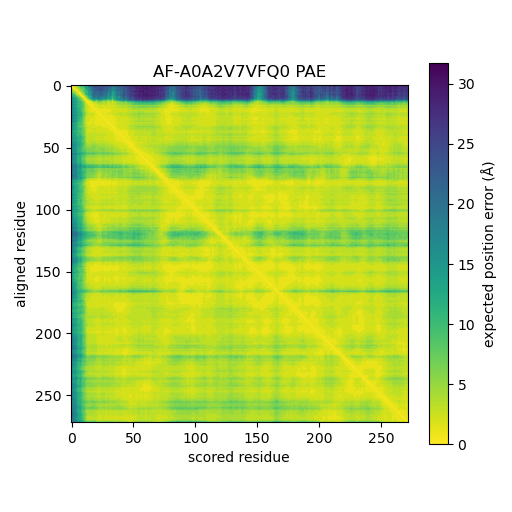.345 -6.956 2.395 1.00 86.38 72 PHE A C 1
ATOM 533 O O . PHE A 1 72 ? 11.143 -7.060 3.329 1.00 86.38 72 PHE A O 1
ATOM 540 N N . ASN A 1 73 ? 9.148 -6.390 2.496 1.00 86.00 73 ASN A N 1
ATOM 541 C CA . ASN A 1 73 ? 8.641 -5.781 3.715 1.00 86.00 73 ASN A CA 1
ATOM 542 C C . ASN A 1 73 ? 7.514 -6.655 4.265 1.00 86.00 73 ASN A C 1
ATOM 544 O O . ASN A 1 73 ? 6.685 -7.165 3.509 1.00 86.00 73 ASN A O 1
ATOM 548 N N . LEU A 1 74 ? 7.508 -6.862 5.580 1.00 87.81 74 LEU A N 1
ATOM 549 C CA . LEU A 1 74 ? 6.540 -7.726 6.270 1.00 87.81 74 LEU A CA 1
ATOM 550 C C . LEU A 1 74 ? 5.439 -6.934 6.987 1.00 87.81 74 LEU A C 1
ATOM 552 O O . LEU A 1 74 ? 4.575 -7.512 7.640 1.00 87.81 74 LEU A O 1
ATOM 556 N N . ASP A 1 75 ? 5.504 -5.611 6.916 1.00 87.69 75 ASP A N 1
ATOM 557 C CA . ASP A 1 75 ? 4.857 -4.668 7.823 1.00 87.69 75 ASP A CA 1
ATOM 558 C C . ASP A 1 75 ? 3.595 -4.006 7.255 1.00 87.69 75 ASP A C 1
ATOM 560 O O . ASP A 1 75 ? 3.018 -3.153 7.920 1.00 87.69 75 ASP A O 1
ATOM 564 N N . MET A 1 76 ? 3.105 -4.448 6.092 1.00 92.81 76 MET A N 1
ATOM 565 C CA . MET A 1 76 ? 1.838 -3.997 5.492 1.00 92.81 76 MET A CA 1
ATOM 566 C C . MET A 1 76 ? 0.639 -4.766 6.067 1.00 92.81 76 MET A C 1
ATOM 568 O O . MET A 1 76 ? -0.122 -5.429 5.358 1.00 92.81 76 MET A O 1
ATOM 572 N N . ASN A 1 77 ? 0.507 -4.716 7.389 1.00 94.19 77 ASN A N 1
ATOM 573 C CA . ASN A 1 77 ? -0.582 -5.323 8.140 1.00 94.19 77 ASN A CA 1
ATOM 574 C C . ASN A 1 77 ? -1.918 -4.592 7.924 1.00 94.19 77 ASN A C 1
ATOM 576 O O . ASN A 1 77 ? -1.974 -3.392 7.666 1.00 94.19 77 ASN A O 1
ATOM 580 N N . PHE A 1 78 ? -3.025 -5.325 8.056 1.00 97.75 78 PHE A N 1
ATOM 581 C CA . PHE A 1 78 ? -4.370 -4.779 7.872 1.00 97.75 78 PHE A CA 1
ATOM 582 C C . PHE A 1 78 ? -5.386 -5.406 8.829 1.00 97.75 78 PHE A C 1
ATOM 584 O O . PHE A 1 78 ? -5.141 -6.433 9.468 1.00 97.75 78 PHE A O 1
ATOM 591 N N . VAL A 1 79 ? -6.554 -4.778 8.925 1.00 98.69 79 VAL A N 1
ATOM 592 C CA . VAL A 1 79 ? -7.711 -5.305 9.655 1.00 98.69 79 VAL A CA 1
ATOM 593 C C . VAL A 1 79 ? -8.939 -5.313 8.757 1.00 98.69 79 VAL A C 1
ATOM 595 O O . VAL A 1 79 ? -9.195 -4.359 8.024 1.00 98.69 79 VAL A O 1
ATOM 598 N N . ILE A 1 80 ? -9.703 -6.398 8.816 1.00 98.69 80 ILE A N 1
ATOM 599 C CA . ILE A 1 80 ? -10.994 -6.529 8.145 1.00 98.69 80 ILE A CA 1
ATOM 600 C C . ILE A 1 80 ? -12.085 -6.181 9.156 1.00 98.69 80 ILE A C 1
ATOM 602 O O . ILE A 1 80 ? -12.100 -6.736 10.254 1.00 98.69 80 ILE A O 1
ATOM 606 N N . VAL A 1 81 ? -12.991 -5.268 8.816 1.00 98.69 81 VAL A N 1
ATOM 607 C CA . VAL A 1 81 ? -14.011 -4.773 9.754 1.00 98.69 81 VAL A CA 1
ATOM 608 C C . VAL A 1 81 ? -15.409 -5.339 9.479 1.00 98.69 81 VAL A C 1
ATOM 610 O O . VAL A 1 81 ? -15.733 -5.648 8.329 1.00 98.69 81 VAL A O 1
ATOM 613 N N . PRO A 1 82 ? -16.253 -5.484 10.521 1.00 97.81 82 PRO A N 1
ATOM 614 C CA . PRO A 1 82 ? -17.644 -5.891 10.361 1.00 97.81 82 PRO A CA 1
ATOM 615 C C . PRO A 1 82 ? -18.491 -4.773 9.719 1.00 97.81 82 PRO A C 1
ATOM 617 O O . PRO A 1 82 ? -18.112 -3.598 9.780 1.00 97.81 82 PRO A O 1
ATOM 620 N N . PRO A 1 83 ? -19.663 -5.100 9.137 1.00 96.12 83 PRO A N 1
ATOM 621 C CA . PRO A 1 83 ? -20.554 -4.124 8.494 1.00 96.12 83 PRO A CA 1
ATOM 622 C C . PRO A 1 83 ? -21.025 -2.992 9.419 1.00 96.12 83 PRO A C 1
ATOM 624 O O . PRO A 1 83 ? -21.374 -1.914 8.949 1.00 96.12 83 PRO A O 1
ATOM 627 N N . ASP A 1 84 ? -21.070 -3.219 10.727 1.00 96.56 84 ASP A N 1
ATOM 628 C CA . ASP A 1 84 ? -21.521 -2.264 11.738 1.00 96.56 84 ASP A CA 1
ATOM 629 C C . ASP A 1 84 ? -20.361 -1.610 12.507 1.00 96.56 84 ASP A C 1
ATOM 631 O O . ASP A 1 84 ? -20.586 -0.958 13.531 1.00 96.56 84 ASP A O 1
ATOM 635 N N . GLN A 1 85 ? -19.122 -1.725 12.007 1.00 98.50 85 GLN A N 1
ATOM 636 C CA . GLN A 1 85 ? -17.958 -1.108 12.634 1.00 98.50 85 GLN A CA 1
ATOM 637 C C . GLN A 1 85 ? -18.182 0.390 12.854 1.00 98.50 85 GLN A C 1
ATOM 639 O O . GLN A 1 85 ? -18.354 1.178 11.916 1.00 98.50 85 GLN A O 1
ATOM 644 N N . LYS A 1 86 ? -18.127 0.797 14.125 1.00 97.88 86 LYS A N 1
ATOM 645 C CA . LYS A 1 86 ? -18.282 2.194 14.516 1.00 97.88 86 LYS A CA 1
ATOM 646 C C . LYS A 1 86 ? -17.235 3.048 13.809 1.00 97.88 86 LYS A C 1
ATOM 648 O O . LYS A 1 86 ? -16.038 2.769 13.882 1.00 97.88 86 LYS A O 1
ATOM 653 N N . LYS A 1 87 ? -17.704 4.123 13.175 1.00 98.50 87 LYS A N 1
ATOM 654 C CA . LYS A 1 87 ? -16.838 5.130 12.569 1.00 98.50 87 LYS A CA 1
ATOM 655 C C . LYS A 1 87 ? -16.388 6.152 13.608 1.00 98.50 87 LYS A C 1
ATOM 657 O O . LYS A 1 87 ? -17.183 6.586 14.443 1.00 98.50 87 LYS A O 1
ATOM 662 N N . VAL A 1 88 ? -15.129 6.556 13.524 1.00 98.38 88 VAL A N 1
ATOM 663 C CA . VAL A 1 88 ? -14.508 7.573 14.377 1.00 98.38 88 VAL A CA 1
ATOM 664 C C . VAL A 1 88 ? -13.907 8.683 13.512 1.00 98.38 88 VAL A C 1
ATOM 666 O O . VAL A 1 88 ? -13.492 8.423 12.377 1.00 98.38 88 VAL A O 1
ATOM 669 N N . PRO A 1 89 ? -13.883 9.937 13.991 1.00 98.00 89 PRO A N 1
ATOM 670 C CA . PRO A 1 89 ? -13.164 10.994 13.299 1.00 98.00 89 PRO A CA 1
ATOM 671 C C . PRO A 1 89 ? -11.657 10.703 13.315 1.00 98.00 89 PRO A C 1
ATOM 673 O O . PRO A 1 89 ? -11.104 10.309 14.342 1.00 98.00 89 PRO A O 1
ATOM 676 N N . VAL A 1 90 ? -11.007 10.933 12.175 1.00 98.69 90 VAL A N 1
ATOM 677 C CA . VAL A 1 90 ? -9.546 10.978 12.052 1.00 98.69 90 VAL A CA 1
ATOM 678 C C . VAL A 1 90 ? -9.192 12.382 11.581 1.00 98.69 90 VAL A C 1
ATOM 680 O O . VAL A 1 90 ? -9.676 12.821 10.537 1.00 98.69 90 VAL A O 1
ATOM 683 N N . LYS A 1 91 ? -8.392 13.108 12.361 1.00 98.50 91 LYS A N 1
ATOM 684 C CA . LYS A 1 91 ? -7.912 14.442 11.991 1.00 98.50 91 LYS A CA 1
ATOM 685 C C . LYS A 1 91 ? -6.773 14.309 10.979 1.00 98.50 91 LYS A C 1
ATOM 687 O O . LYS A 1 91 ? -5.732 13.754 11.313 1.00 98.50 91 LYS A O 1
ATOM 692 N N . VAL A 1 92 ? -6.954 14.844 9.773 1.00 98.69 92 VAL A N 1
ATOM 693 C CA . VAL A 1 92 ? -5.879 14.910 8.771 1.00 98.69 92 VAL A CA 1
ATOM 694 C C . VAL A 1 92 ? -4.995 16.129 9.043 1.00 98.69 92 VAL A C 1
ATOM 696 O O . VAL A 1 92 ? -5.524 17.226 9.231 1.00 98.69 92 VAL A O 1
ATOM 699 N N . THR A 1 93 ? -3.673 15.947 9.104 1.00 98.31 93 THR A N 1
ATOM 700 C CA . THR A 1 93 ? -2.732 16.993 9.553 1.00 98.31 93 THR A CA 1
ATOM 701 C C . THR A 1 93 ? -1.870 17.606 8.449 1.00 98.31 93 THR A C 1
ATOM 703 O O . THR A 1 93 ? -1.673 18.817 8.478 1.00 98.31 93 THR A O 1
ATOM 706 N N . GLU A 1 94 ? -1.366 16.825 7.488 1.00 98.25 94 GLU A N 1
ATOM 707 C CA . GLU A 1 94 ? -0.400 17.318 6.485 1.00 98.25 94 GLU A CA 1
ATOM 708 C C . GLU A 1 94 ? -0.995 17.471 5.081 1.00 98.25 94 GLU A C 1
ATOM 710 O O . GLU A 1 94 ? -0.741 18.478 4.425 1.00 98.25 94 GLU A O 1
ATOM 715 N 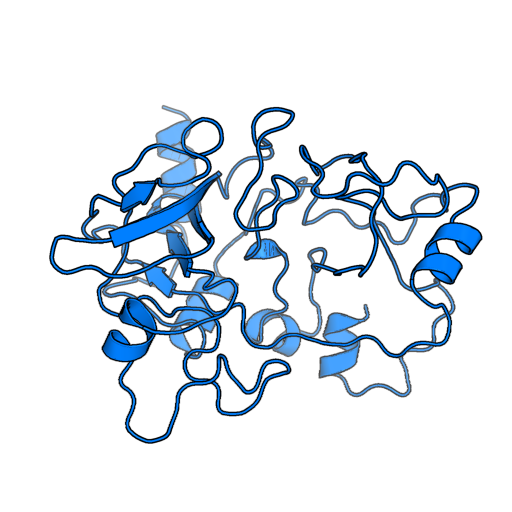N . TYR A 1 95 ? -1.818 16.516 4.635 1.00 98.25 95 TYR A N 1
ATOM 716 C CA . TYR A 1 95 ? -2.386 16.485 3.280 1.00 98.25 95 TYR A CA 1
ATOM 717 C C . TYR A 1 95 ? -3.926 16.557 3.281 1.00 98.25 95 TYR A C 1
ATOM 719 O O . TYR A 1 95 ? -4.572 15.674 2.708 1.00 98.25 95 TYR A O 1
ATOM 727 N N . PRO A 1 96 ? -4.565 17.559 3.921 1.00 98.19 96 PRO A N 1
ATOM 728 C CA . PRO A 1 96 ? -6.027 17.637 3.983 1.00 98.19 96 PRO A CA 1
ATOM 729 C C . PRO A 1 96 ? -6.671 17.785 2.598 1.00 98.19 96 PRO A C 1
ATOM 731 O O . PRO A 1 96 ? -7.692 17.155 2.343 1.00 98.19 96 PRO A O 1
ATOM 734 N N . GLU A 1 97 ? -6.043 18.536 1.689 1.00 98.25 97 GLU A N 1
ATOM 735 C CA . GLU A 1 97 ? -6.556 18.784 0.329 1.00 98.25 97 GLU A CA 1
ATOM 736 C C . GLU A 1 97 ? -6.390 17.594 -0.624 1.00 98.25 97 GLU A C 1
ATOM 738 O O . GLU A 1 97 ? -6.941 17.591 -1.720 1.00 98.25 97 GLU A O 1
ATOM 743 N N . GLU A 1 98 ? -5.630 16.580 -0.210 1.00 98.38 98 GLU A N 1
ATOM 744 C CA . GLU A 1 98 ? -5.387 15.347 -0.963 1.00 98.38 98 GLU A CA 1
ATOM 745 C C . GLU A 1 98 ? -5.824 14.115 -0.156 1.00 98.38 98 GLU A C 1
ATOM 747 O O . GLU A 1 98 ? -5.322 13.003 -0.351 1.00 98.38 98 GLU A O 1
ATOM 752 N N . SER A 1 99 ? -6.749 14.303 0.788 1.00 98.75 99 SER A N 1
ATOM 753 C CA . SER A 1 99 ? -7.301 13.243 1.629 1.00 98.75 99 SER A CA 1
ATOM 754 C C . SER A 1 99 ? -8.812 13.142 1.486 1.00 98.75 99 SER A C 1
ATOM 756 O O . SER A 1 99 ? -9.516 14.127 1.277 1.00 98.75 99 SER A O 1
ATOM 758 N N . ASP A 1 100 ? -9.325 11.923 1.613 1.00 98.56 100 ASP A N 1
ATOM 759 C CA . ASP A 1 100 ? -10.764 11.696 1.653 1.00 98.56 100 ASP A CA 1
ATOM 760 C C . ASP A 1 100 ? -11.334 12.120 3.014 1.00 98.56 100 ASP A C 1
ATOM 762 O O . ASP A 1 100 ? -10.668 11.969 4.042 1.00 98.56 100 ASP A O 1
ATOM 766 N N . PRO A 1 101 ? -12.574 12.633 3.064 1.00 97.44 101 PRO A N 1
ATOM 767 C CA . PRO A 1 101 ? -13.199 13.016 4.320 1.00 97.44 101 PRO A CA 1
ATOM 768 C C . PRO A 1 101 ? -13.649 11.791 5.130 1.00 97.44 101 PRO A C 1
ATOM 770 O O . PRO A 1 101 ? -14.181 10.819 4.591 1.00 97.44 101 PRO A O 1
ATOM 773 N N . GLY A 1 102 ? -13.486 11.875 6.453 1.00 96.06 102 GLY A N 1
ATOM 774 C CA . GLY A 1 102 ? -14.031 10.910 7.410 1.00 96.06 102 GLY A CA 1
ATOM 775 C C . GLY A 1 102 ? -15.513 11.148 7.755 1.00 96.06 102 GLY A C 1
ATOM 776 O O . GLY A 1 102 ? -16.182 11.969 7.125 1.00 96.06 102 GLY A O 1
ATOM 777 N N . PRO A 1 103 ? -16.045 10.470 8.793 1.00 98.00 103 PRO A N 1
ATOM 778 C CA . PRO A 1 103 ? -15.348 9.563 9.714 1.00 98.00 103 PRO A CA 1
ATOM 779 C C . PRO A 1 103 ? -15.061 8.179 9.104 1.00 98.00 103 PRO A C 1
ATOM 781 O O . PRO A 1 103 ? -15.686 7.778 8.122 1.00 98.00 103 PRO A O 1
ATOM 784 N N . PHE A 1 104 ? -14.151 7.423 9.726 1.00 98.69 104 PHE A N 1
ATOM 785 C CA . PHE A 1 104 ? -13.625 6.151 9.209 1.00 98.69 104 PHE A CA 1
ATOM 786 C C . PHE A 1 104 ? -13.855 4.983 10.176 1.00 98.69 104 PHE A C 1
ATOM 788 O O . PHE A 1 104 ? -13.873 5.211 11.386 1.00 98.69 104 PHE A O 1
ATOM 795 N N . PRO A 1 105 ? -14.005 3.737 9.691 1.00 98.50 105 PRO A N 1
ATOM 796 C CA . PRO A 1 105 ? -14.304 2.570 10.524 1.00 98.50 105 PRO A CA 1
ATOM 797 C C . PRO A 1 105 ? -13.053 2.020 11.237 1.00 98.50 105 PRO A C 1
ATOM 799 O O . PRO A 1 105 ? -12.730 0.849 11.091 1.00 98.50 105 PRO A O 1
ATOM 802 N N . VAL A 1 106 ? -12.319 2.853 11.985 1.00 98.69 106 VAL A N 1
ATOM 803 C CA . VAL A 1 106 ? -11.092 2.439 12.693 1.00 98.69 106 VAL A CA 1
ATOM 804 C C . VAL A 1 106 ? -11.450 1.649 13.961 1.00 98.69 106 VAL A C 1
ATOM 806 O O . VAL A 1 106 ? -12.029 2.238 14.880 1.00 98.69 106 VAL A O 1
ATOM 809 N N . PRO A 1 107 ? -11.131 0.343 14.057 1.00 98.38 107 PRO A N 1
ATOM 810 C CA . PRO A 1 107 ? -11.367 -0.422 15.278 1.00 98.38 107 PRO A CA 1
ATOM 811 C C . PRO A 1 107 ? -10.282 -0.166 16.337 1.00 98.38 107 PRO A C 1
ATOM 813 O O . PRO A 1 107 ? -9.159 0.222 16.021 1.00 98.38 107 PRO A O 1
ATOM 816 N N . ASP A 1 108 ? -10.579 -0.439 17.612 1.00 96.81 108 ASP A N 1
ATOM 817 C CA . ASP A 1 108 ? -9.609 -0.258 18.707 1.00 96.81 108 ASP A CA 1
ATOM 818 C C . ASP A 1 108 ? -8.360 -1.141 18.560 1.00 96.81 108 ASP A C 1
ATOM 820 O O . ASP A 1 108 ? -7.267 -0.739 18.962 1.00 96.81 108 ASP A O 1
ATOM 824 N N . ASN A 1 109 ? -8.511 -2.323 17.956 1.00 97.06 109 ASN A N 1
ATOM 825 C CA . ASN A 1 109 ? -7.420 -3.248 17.659 1.00 97.06 109 ASN A CA 1
ATOM 826 C C . ASN A 1 109 ? -6.780 -3.013 16.279 1.00 97.06 109 ASN A C 1
ATOM 828 O O . ASN A 1 109 ? -6.104 -3.914 15.787 1.00 97.06 109 ASN A O 1
ATOM 832 N N . ALA A 1 110 ? -6.987 -1.849 15.648 1.00 97.94 110 ALA A N 1
ATOM 833 C CA . ALA A 1 110 ? -6.371 -1.537 14.361 1.00 97.94 110 ALA A CA 1
ATOM 834 C C . ALA A 1 110 ? -4.842 -1.672 14.455 1.00 97.94 110 ALA A C 1
ATOM 836 O O . ALA A 1 110 ? -4.220 -0.966 15.264 1.00 97.94 110 ALA A O 1
ATOM 837 N N . PRO A 1 111 ? -4.232 -2.575 13.672 1.00 97.06 111 PRO A N 1
ATOM 838 C CA . PRO A 1 111 ? -2.798 -2.748 13.687 1.00 97.06 111 PRO A CA 1
ATOM 839 C C . PRO A 1 111 ? -2.149 -1.569 12.941 1.00 97.06 111 PRO A C 1
ATOM 841 O O . PRO A 1 111 ? -2.707 -1.035 11.983 1.00 97.06 111 PRO A O 1
ATOM 844 N N . ILE A 1 112 ? -0.995 -1.131 13.437 1.00 95.75 112 ILE A N 1
ATOM 845 C CA . ILE A 1 112 ? -0.128 -0.153 12.770 1.00 95.75 112 ILE A CA 1
ATOM 846 C C . ILE A 1 112 ? 1.065 -0.916 12.223 1.00 95.75 112 ILE A C 1
ATOM 848 O O . ILE A 1 112 ? 1.502 -1.869 12.873 1.00 95.75 112 ILE A O 1
ATOM 852 N N . GLU A 1 113 ? 1.585 -0.497 11.076 1.00 93.88 113 GLU A N 1
ATOM 853 C CA . GLU A 1 113 ? 2.834 -0.982 10.485 1.00 93.88 113 GLU A CA 1
ATOM 854 C C . GLU A 1 113 ? 3.871 -1.391 11.545 1.00 93.88 113 GLU A C 1
ATOM 856 O O . GLU A 1 113 ? 4.082 -0.688 12.537 1.00 93.88 113 GLU A O 1
ATOM 861 N N . ASN A 1 114 ? 4.503 -2.545 11.328 1.00 91.81 114 ASN A N 1
ATOM 862 C CA . ASN A 1 114 ? 5.386 -3.273 12.249 1.00 91.81 114 ASN A CA 1
ATOM 863 C C . ASN A 1 114 ? 4.704 -4.056 13.380 1.00 91.81 114 ASN A C 1
ATOM 865 O O . ASN A 1 114 ? 5.368 -4.860 14.027 1.00 91.81 114 ASN A O 1
ATOM 869 N N . TRP A 1 115 ? 3.402 -3.915 13.628 1.00 93.25 115 TRP A N 1
ATOM 870 C CA . TRP A 1 115 ? 2.703 -4.763 14.602 1.00 93.25 115 TRP A CA 1
ATOM 871 C C . TRP A 1 115 ? 2.231 -6.102 13.994 1.00 93.25 115 TRP A C 1
ATOM 873 O O . TRP A 1 115 ? 1.641 -6.091 12.916 1.00 93.25 115 TRP A O 1
ATOM 883 N N . PRO A 1 116 ? 2.360 -7.255 14.676 1.00 91.88 116 PRO A N 1
ATOM 884 C CA . PRO A 1 116 ? 3.096 -7.531 15.913 1.00 91.88 116 PRO A CA 1
ATOM 885 C C . PRO A 1 116 ? 4.501 -8.102 15.622 1.00 91.88 116 PRO A C 1
ATOM 887 O O . PRO A 1 116 ? 4.928 -9.063 16.255 1.00 91.88 116 PRO A O 1
ATOM 890 N N . LEU A 1 117 ? 5.204 -7.584 14.612 1.00 91.06 117 LEU A N 1
ATOM 891 C CA . LEU A 1 117 ? 6.446 -8.179 14.122 1.00 91.06 117 LEU A CA 1
ATOM 892 C C . LEU A 1 117 ? 7.563 -8.157 15.172 1.00 91.06 117 LEU A C 1
ATOM 894 O O . LEU A 1 117 ? 7.721 -7.217 15.946 1.00 91.06 117 LEU A O 1
ATOM 898 N N . HIS A 1 118 ? 8.415 -9.180 15.116 1.00 86.25 118 HIS A N 1
ATOM 899 C CA . HIS A 1 118 ? 9.666 -9.257 15.884 1.00 86.25 118 HIS A CA 1
ATOM 900 C C . HIS A 1 118 ? 10.914 -9.174 14.997 1.00 86.25 118 HIS A C 1
ATOM 902 O O . HIS A 1 118 ? 12.041 -9.213 15.487 1.00 86.25 118 HIS A O 1
ATOM 908 N N . LYS A 1 119 ? 10.716 -9.083 13.680 1.00 85.31 119 LYS A N 1
ATOM 909 C CA . LYS A 1 119 ? 11.773 -8.967 12.681 1.00 85.31 119 LYS A CA 1
ATOM 910 C C . LYS A 1 119 ? 11.243 -8.171 11.495 1.00 85.31 119 LYS A C 1
ATOM 912 O O . LYS A 1 119 ? 10.240 -8.562 10.907 1.00 85.31 119 LYS A O 1
ATOM 917 N N . ASN A 1 120 ? 11.939 -7.096 11.151 1.00 85.12 120 ASN A N 1
ATOM 918 C CA . ASN A 1 120 ? 11.721 -6.305 9.946 1.00 85.12 120 ASN A CA 1
ATOM 919 C C . ASN A 1 120 ? 13.004 -5.521 9.609 1.00 85.12 120 ASN A C 1
ATOM 921 O O . ASN A 1 120 ? 13.971 -5.584 10.375 1.00 85.12 120 ASN A O 1
ATOM 925 N N . GLU A 1 121 ? 13.033 -4.813 8.480 1.00 82.06 121 GLU A N 1
ATOM 926 C CA . GLU A 1 121 ? 14.185 -3.999 8.070 1.00 82.06 121 GLU A CA 1
ATOM 927 C C . GLU A 1 121 ? 14.446 -2.800 8.999 1.00 82.06 121 GLU A C 1
ATOM 929 O O . GLU A 1 121 ? 15.598 -2.555 9.370 1.00 82.06 121 GLU A O 1
ATOM 934 N N . ASP A 1 122 ? 13.397 -2.103 9.452 1.00 83.44 122 ASP A N 1
ATOM 935 C CA . ASP A 1 122 ? 13.518 -1.025 10.437 1.00 83.44 122 ASP A CA 1
ATOM 936 C C . ASP A 1 122 ? 13.365 -1.557 11.868 1.00 83.44 122 ASP A C 1
ATOM 938 O O . ASP A 1 122 ? 12.288 -1.566 12.467 1.00 83.44 122 ASP A O 1
ATOM 942 N N . LEU A 1 123 ? 14.492 -1.959 12.456 1.00 84.38 123 LEU A N 1
ATOM 943 C CA . LEU A 1 123 ? 14.544 -2.444 13.837 1.00 84.38 123 LEU A CA 1
ATOM 944 C C . LEU A 1 123 ? 14.084 -1.408 14.876 1.00 84.38 123 LEU A C 1
ATOM 946 O O . LEU A 1 123 ? 13.750 -1.792 15.996 1.00 84.38 123 LEU A O 1
ATOM 950 N N . LYS A 1 124 ? 14.090 -0.107 14.550 1.00 86.00 124 LYS A N 1
ATOM 951 C CA . LYS A 1 124 ? 13.680 0.951 15.488 1.00 86.00 124 LYS A CA 1
ATOM 952 C C . LYS A 1 124 ? 12.164 1.117 15.539 1.00 86.00 124 LYS A C 1
ATOM 954 O O . LYS A 1 124 ? 11.660 1.577 16.561 1.00 86.00 124 LYS A O 1
ATOM 959 N N . ALA A 1 125 ? 11.464 0.742 14.470 1.00 87.88 125 ALA A N 1
ATOM 960 C CA . ALA A 1 125 ? 10.008 0.785 14.390 1.00 87.88 125 ALA A CA 1
ATOM 961 C C . ALA A 1 125 ? 9.327 -0.483 14.939 1.00 87.88 125 ALA A C 1
ATOM 963 O O . ALA A 1 125 ? 8.112 -0.484 15.143 1.00 87.88 125 ALA A O 1
ATOM 964 N N . LEU A 1 126 ? 10.091 -1.542 15.231 1.00 91.25 126 LEU A N 1
ATOM 965 C CA . LEU A 1 126 ? 9.560 -2.775 15.810 1.00 91.25 126 LEU A CA 1
ATOM 966 C C . LEU A 1 126 ? 9.031 -2.581 17.244 1.00 91.25 126 LEU A C 1
ATOM 968 O O . LEU A 1 126 ? 9.656 -1.886 18.055 1.00 91.25 126 LEU A O 1
ATOM 972 N N . PRO A 1 127 ? 7.933 -3.269 17.610 1.00 92.00 127 PRO A N 1
ATOM 973 C CA . PRO A 1 127 ? 7.499 -3.371 18.995 1.00 92.00 127 PRO A CA 1
ATOM 974 C C . PRO A 1 127 ? 8.588 -3.944 19.908 1.00 92.00 127 PRO A C 1
ATOM 976 O O . PRO A 1 127 ? 9.159 -5.007 19.657 1.00 92.00 127 PRO A O 1
ATOM 979 N N . ARG A 1 128 ? 8.855 -3.250 21.016 1.00 91.12 128 ARG A N 1
ATOM 980 C CA . ARG A 1 128 ? 9.758 -3.719 22.074 1.00 91.12 128 ARG A CA 1
ATOM 981 C C . ARG A 1 128 ? 9.048 -4.728 22.983 1.00 91.12 128 ARG A C 1
ATOM 983 O O . ARG A 1 128 ? 7.831 -4.632 23.152 1.00 91.12 128 ARG A O 1
ATOM 990 N N . PRO A 1 129 ? 9.784 -5.654 23.628 1.00 91.12 129 PRO A N 1
ATOM 991 C CA . PRO A 1 129 ? 9.201 -6.576 24.598 1.00 91.12 129 PRO A CA 1
ATOM 992 C C . PRO A 1 129 ? 8.349 -5.844 25.645 1.00 91.12 129 PRO A C 1
ATOM 994 O O . PRO A 1 129 ? 8.801 -4.876 26.254 1.00 91.12 129 PRO A O 1
ATOM 997 N N . GLY A 1 130 ? 7.108 -6.299 25.828 1.00 90.69 130 GLY A N 1
ATOM 998 C CA . GLY A 1 130 ? 6.147 -5.707 26.761 1.00 90.69 130 GLY A CA 1
ATOM 999 C C . GLY A 1 130 ? 5.365 -4.497 26.235 1.00 90.69 130 GLY A C 1
ATOM 1000 O O . GLY A 1 130 ? 4.455 -4.052 26.927 1.00 90.69 130 GLY A O 1
ATOM 1001 N N . GLN A 1 131 ? 5.654 -3.980 25.033 1.00 93.94 131 GLN A N 1
ATOM 1002 C CA . GLN A 1 131 ? 4.813 -2.945 24.424 1.00 93.94 131 GLN A CA 1
ATOM 1003 C C . GLN A 1 131 ? 3.481 -3.527 23.950 1.00 93.94 131 GLN A C 1
ATOM 1005 O O . GLN A 1 131 ? 3.429 -4.553 23.271 1.00 93.94 131 GLN A O 1
ATOM 1010 N N . SER A 1 132 ? 2.400 -2.833 24.289 1.00 95.88 132 SER A N 1
ATOM 1011 C CA . SER A 1 132 ? 1.060 -3.133 23.803 1.00 95.88 132 SER A CA 1
ATOM 1012 C C . SER A 1 132 ? 0.819 -2.525 22.419 1.00 95.88 132 SER A C 1
ATOM 1014 O O . SER A 1 132 ? 1.493 -1.577 22.007 1.00 95.88 132 SER A O 1
ATOM 1016 N N . LEU A 1 133 ? -0.219 -2.999 21.721 1.00 96.19 133 LEU A N 1
ATOM 1017 C CA . LEU A 1 133 ? -0.689 -2.348 20.496 1.00 96.19 133 LEU A CA 1
ATOM 1018 C C . LEU A 1 133 ? -1.030 -0.872 20.751 1.00 96.19 133 LEU A C 1
ATOM 1020 O O . LEU A 1 133 ? -0.710 -0.023 19.928 1.00 96.19 133 LEU A O 1
ATOM 1024 N N . GLY A 1 134 ? -1.628 -0.549 21.902 1.00 97.19 134 GLY A N 1
ATOM 1025 C CA . GLY A 1 134 ? -1.942 0.830 22.281 1.00 97.19 134 GLY A CA 1
ATOM 1026 C C . GLY A 1 134 ? -0.701 1.723 22.363 1.00 97.19 134 GLY A C 1
ATOM 1027 O O . GLY A 1 134 ? -0.735 2.860 21.888 1.00 97.19 134 GLY A O 1
ATOM 1028 N N . ASP A 1 135 ? 0.415 1.199 22.879 1.00 96.31 135 ASP A N 1
ATOM 1029 C CA . ASP A 1 135 ? 1.691 1.924 22.917 1.00 96.31 135 ASP A CA 1
ATOM 1030 C C . ASP A 1 135 ? 2.208 2.199 21.504 1.00 96.31 135 ASP A C 1
ATOM 1032 O O . ASP A 1 135 ? 2.666 3.300 21.208 1.00 96.31 135 ASP A O 1
ATOM 1036 N N . ILE A 1 136 ? 2.086 1.228 20.598 1.00 95.62 136 ILE A N 1
ATOM 1037 C CA . ILE A 1 136 ? 2.512 1.373 19.199 1.00 95.62 136 ILE A CA 1
ATOM 1038 C C . ILE A 1 136 ? 1.595 2.339 18.441 1.00 95.62 136 ILE A C 1
ATOM 1040 O O . ILE A 1 136 ? 2.081 3.221 17.726 1.00 95.62 136 ILE A O 1
ATOM 1044 N N . GLN A 1 137 ? 0.281 2.264 18.661 1.00 97.69 137 GLN A N 1
ATOM 1045 C CA . GLN A 1 137 ? -0.710 3.203 18.130 1.00 97.69 137 GLN A CA 1
ATOM 1046 C C . GLN A 1 137 ? -0.445 4.647 18.578 1.00 97.69 137 GLN A C 1
ATOM 1048 O O . GLN A 1 137 ? -0.702 5.565 17.803 1.00 97.69 137 GLN A O 1
ATOM 1053 N N . ARG A 1 138 ? 0.091 4.870 19.784 1.00 97.25 138 ARG A N 1
ATOM 1054 C CA . ARG A 1 138 ? 0.352 6.216 20.324 1.00 97.25 138 ARG A CA 1
ATOM 1055 C C . ARG A 1 138 ? 1.766 6.726 20.095 1.00 97.25 138 ARG A C 1
ATOM 1057 O O . ARG A 1 138 ? 1.938 7.928 19.909 1.00 97.25 138 ARG A O 1
ATOM 1064 N N . HIS A 1 139 ? 2.772 5.853 20.125 1.00 94.38 139 HIS A N 1
ATOM 1065 C CA . HIS A 1 139 ? 4.182 6.238 20.283 1.00 94.38 139 HIS A CA 1
ATOM 1066 C C . HIS A 1 139 ? 5.146 5.583 19.289 1.00 94.38 139 HIS A C 1
ATOM 1068 O O . HIS A 1 139 ? 6.303 5.992 19.248 1.00 94.38 139 HIS A O 1
ATOM 1074 N N . GLY A 1 140 ? 4.707 4.623 18.471 1.00 90.94 140 GLY A N 1
ATOM 1075 C CA . GLY A 1 140 ? 5.585 4.006 17.469 1.00 90.94 140 GLY A CA 1
ATOM 1076 C C . GLY A 1 140 ? 6.147 5.015 16.452 1.00 90.94 140 GLY A C 1
ATOM 1077 O O . GLY A 1 140 ? 5.620 6.123 16.276 1.00 90.94 140 GLY A O 1
ATOM 1078 N N . THR A 1 141 ? 7.204 4.613 15.760 1.00 91.25 141 THR A N 1
ATOM 1079 C CA . THR A 1 141 ? 7.880 5.381 14.700 1.00 91.25 141 THR A CA 1
ATOM 1080 C C . THR A 1 141 ? 7.600 4.761 13.325 1.00 91.25 141 THR A C 1
ATOM 1082 O O . THR A 1 141 ? 6.777 3.853 13.240 1.00 91.25 141 THR A O 1
ATOM 1085 N N . GLY A 1 142 ? 8.257 5.246 12.268 1.00 90.81 142 GLY A N 1
ATOM 1086 C CA . GLY A 1 142 ? 8.084 4.746 10.897 1.00 90.81 142 GLY A CA 1
ATOM 1087 C C . GLY A 1 142 ? 6.973 5.463 10.131 1.00 90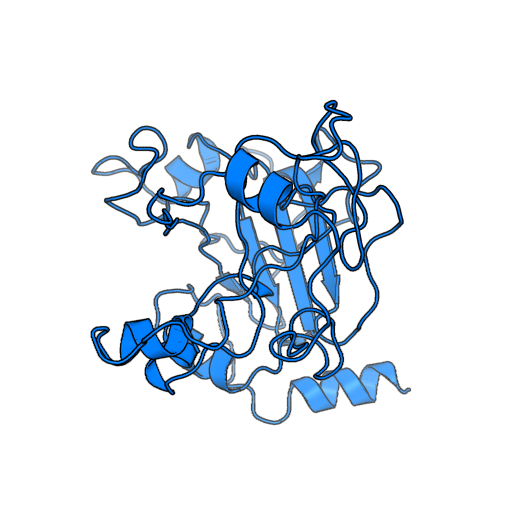.81 142 GLY A C 1
ATOM 1088 O O . GLY A 1 142 ? 6.480 6.503 10.582 1.00 90.81 142 GLY A O 1
ATOM 1089 N N . ASP A 1 143 ? 6.574 4.892 8.995 1.00 93.25 143 ASP A N 1
ATOM 1090 C CA . ASP A 1 143 ? 5.494 5.430 8.159 1.00 93.25 143 ASP A CA 1
ATOM 1091 C C . ASP A 1 143 ? 4.114 5.201 8.785 1.00 93.25 143 ASP A C 1
ATOM 1093 O O . ASP A 1 143 ? 3.188 5.985 8.563 1.00 93.25 143 ASP A O 1
ATOM 1097 N N . ARG A 1 144 ? 3.998 4.197 9.662 1.00 95.81 144 ARG A N 1
ATOM 1098 C CA . ARG A 1 144 ? 2.815 3.911 10.486 1.00 95.81 144 ARG A CA 1
ATOM 1099 C C . ARG A 1 144 ? 1.561 3.789 9.634 1.00 95.81 144 ARG A C 1
ATOM 1101 O O . ARG A 1 144 ? 0.523 4.392 9.943 1.00 95.81 144 ARG A O 1
ATOM 1108 N N . HIS A 1 145 ? 1.669 3.013 8.563 1.00 97.69 145 HIS A N 1
ATOM 1109 C CA . HIS A 1 145 ? 0.511 2.670 7.766 1.00 97.69 145 HIS A CA 1
ATOM 1110 C C . HIS A 1 145 ? -0.560 1.990 8.626 1.00 97.69 145 HIS A C 1
ATOM 1112 O O . HIS A 1 145 ? -0.273 1.123 9.453 1.00 97.69 145 HIS A O 1
ATOM 1118 N N . LEU A 1 146 ? -1.805 2.427 8.439 1.00 98.62 146 LEU A N 1
ATOM 1119 C CA . LEU A 1 146 ? -2.998 1.791 8.989 1.00 98.62 146 LEU A CA 1
ATOM 1120 C C . LEU A 1 146 ? -3.901 1.448 7.811 1.00 98.62 146 LEU A C 1
ATOM 1122 O O . LEU A 1 146 ? -4.288 2.342 7.059 1.00 98.62 146 LEU A O 1
ATOM 1126 N N . ILE A 1 147 ? -4.228 0.167 7.652 1.00 98.81 147 ILE A N 1
ATOM 1127 C CA . ILE A 1 147 ? -4.982 -0.355 6.509 1.00 98.81 147 ILE A CA 1
ATOM 1128 C C . ILE A 1 147 ? -6.247 -1.045 7.023 1.00 98.81 147 ILE A C 1
ATOM 1130 O O . ILE A 1 147 ? -6.183 -1.983 7.821 1.00 98.81 147 ILE A O 1
ATOM 1134 N N . ILE A 1 148 ? -7.409 -0.584 6.560 1.00 98.88 148 ILE A N 1
ATOM 1135 C CA . ILE A 1 148 ? -8.720 -1.133 6.919 1.00 98.88 148 ILE A CA 1
ATOM 1136 C C . ILE A 1 148 ? -9.443 -1.594 5.662 1.00 98.88 148 ILE A C 1
ATOM 1138 O O . ILE A 1 148 ? -9.742 -0.796 4.772 1.00 98.88 148 ILE A O 1
ATOM 1142 N N . VAL A 1 149 ? -9.800 -2.871 5.638 1.00 98.69 149 VAL A N 1
ATOM 1143 C CA . VAL A 1 149 ? -10.637 -3.475 4.603 1.00 98.69 149 VAL A CA 1
ATOM 1144 C C . VAL A 1 149 ? -12.064 -3.562 5.136 1.00 98.69 149 VAL A C 1
ATOM 1146 O O . VAL A 1 149 ? -12.300 -4.159 6.183 1.00 98.69 149 VAL A O 1
ATOM 1149 N N . ASP A 1 150 ? -13.025 -2.991 4.415 1.00 98.19 150 ASP A N 1
ATOM 1150 C CA . ASP A 1 150 ? -14.459 -3.034 4.721 1.00 98.19 150 ASP A CA 1
ATOM 1151 C C . ASP A 1 150 ? -15.190 -3.766 3.580 1.00 98.19 150 ASP A C 1
ATOM 1153 O O . ASP A 1 150 ? -15.650 -3.140 2.612 1.00 98.19 150 ASP A O 1
ATOM 1157 N N . PRO A 1 151 ? -15.270 -5.111 3.646 1.00 96.50 151 PRO A N 1
ATOM 1158 C CA . PRO A 1 151 ? -15.873 -5.914 2.589 1.00 96.50 151 PRO A CA 1
ATOM 1159 C C . PRO A 1 151 ? -17.361 -5.616 2.409 1.00 96.50 151 PRO A C 1
ATOM 1161 O O . PRO A 1 151 ? -17.849 -5.588 1.282 1.00 96.50 151 PRO A O 1
ATOM 1164 N N . ALA A 1 152 ? -18.080 -5.342 3.503 1.00 93.75 152 ALA A N 1
ATOM 1165 C CA . ALA A 1 152 ? -19.523 -5.125 3.482 1.00 93.75 152 ALA A CA 1
ATOM 1166 C C . ALA A 1 152 ? -19.929 -3.890 2.666 1.00 93.75 152 ALA A C 1
ATOM 1168 O O . ALA A 1 152 ? -20.994 -3.875 2.045 1.00 93.75 152 ALA A O 1
ATOM 1169 N N . HIS A 1 153 ? -19.072 -2.868 2.635 1.00 95.06 153 HIS A N 1
ATOM 1170 C CA . HIS A 1 153 ? -19.292 -1.661 1.840 1.00 95.06 153 HIS A CA 1
ATOM 1171 C C . HIS A 1 153 ? -18.417 -1.579 0.585 1.00 95.06 153 HIS A C 1
ATOM 1173 O O . HIS A 1 153 ? -18.505 -0.584 -0.143 1.00 95.06 153 HIS A O 1
ATOM 1179 N N . GLY A 1 154 ? -17.583 -2.592 0.323 1.00 96.38 154 GLY A N 1
ATOM 1180 C CA . GLY A 1 154 ? -16.625 -2.594 -0.781 1.00 96.38 154 GLY A CA 1
ATOM 1181 C C . GLY A 1 154 ? -15.623 -1.443 -0.679 1.00 96.38 154 GLY A C 1
ATOM 1182 O O . GLY A 1 154 ? -15.346 -0.777 -1.679 1.00 96.38 154 GLY A O 1
ATOM 1183 N N . ARG A 1 155 ? -15.128 -1.151 0.528 1.00 98.31 155 ARG A N 1
ATOM 1184 C CA . ARG A 1 155 ? -14.214 -0.032 0.791 1.00 98.31 155 ARG A CA 1
ATOM 1185 C C . ARG A 1 155 ? -12.874 -0.503 1.329 1.00 98.31 155 ARG A C 1
ATOM 1187 O O . ARG A 1 155 ? -12.768 -1.516 2.011 1.00 98.31 155 ARG A O 1
ATOM 1194 N N . LEU A 1 156 ? -11.860 0.288 1.022 1.00 98.75 156 LEU A N 1
ATOM 1195 C CA . LEU A 1 156 ? -10.523 0.205 1.585 1.00 98.75 156 LEU A CA 1
ATOM 1196 C C . LEU A 1 156 ? -10.163 1.597 2.096 1.00 98.75 156 LEU A C 1
ATOM 1198 O O . LEU A 1 156 ? -10.329 2.565 1.355 1.00 98.75 156 LEU A O 1
ATOM 1202 N N . HIS A 1 157 ? -9.703 1.693 3.339 1.00 98.88 157 HIS A N 1
ATOM 1203 C CA . HIS A 1 157 ? -9.255 2.938 3.956 1.00 98.88 157 HIS A CA 1
ATOM 1204 C C . HIS A 1 157 ? -7.805 2.785 4.399 1.00 98.88 157 HIS A C 1
ATOM 1206 O O . HIS A 1 157 ? -7.482 1.856 5.138 1.00 98.88 157 HIS A O 1
ATOM 1212 N N . GLU A 1 158 ? -6.948 3.698 3.965 1.00 98.88 158 GLU A N 1
ATOM 1213 C CA . GLU A 1 158 ? -5.516 3.652 4.226 1.00 98.88 158 GLU A CA 1
ATOM 1214 C C . GLU A 1 158 ? -5.016 5.004 4.700 1.00 98.88 158 GLU A C 1
ATOM 1216 O O . GLU A 1 158 ? -5.389 6.051 4.163 1.00 98.88 158 GLU A O 1
ATOM 1221 N N . PHE A 1 159 ? -4.145 4.969 5.698 1.00 98.88 159 PHE A N 1
ATOM 1222 C CA . PHE A 1 159 ? -3.600 6.158 6.328 1.00 98.88 159 PHE A CA 1
ATOM 1223 C C . PHE A 1 159 ? -2.082 6.103 6.318 1.00 98.88 159 PHE A C 1
ATOM 1225 O O . PHE A 1 159 ? -1.490 5.033 6.465 1.00 98.88 159 PHE A O 1
ATOM 1232 N N . TRP A 1 160 ? -1.460 7.269 6.192 1.00 98.56 160 TRP A N 1
ATOM 1233 C CA . TRP A 1 160 ? -0.036 7.452 6.449 1.00 98.56 160 TRP A CA 1
ATOM 1234 C C . TRP A 1 160 ? 0.150 8.260 7.731 1.00 98.56 160 TRP A C 1
ATOM 1236 O O . TRP A 1 160 ? -0.597 9.205 8.001 1.00 98.56 160 TRP A O 1
ATOM 1246 N N . GLN A 1 161 ? 1.127 7.849 8.536 1.00 98.06 161 GLN A N 1
ATOM 1247 C CA . GLN A 1 161 ? 1.412 8.365 9.870 1.00 98.06 161 GLN A CA 1
ATOM 1248 C C . GLN A 1 161 ? 0.204 8.352 10.818 1.00 98.06 161 GLN A C 1
ATOM 1250 O O . GLN A 1 161 ? -0.026 9.301 11.568 1.00 98.06 161 GLN A O 1
ATOM 1255 N N . ALA A 1 162 ? -0.578 7.267 10.822 1.00 98.44 162 ALA A N 1
ATOM 1256 C CA . ALA A 1 162 ? -1.730 7.162 11.714 1.00 98.44 162 ALA A CA 1
ATOM 1257 C C . ALA A 1 162 ? -1.292 7.106 13.187 1.00 98.44 162 ALA A C 1
ATOM 1259 O O . ALA A 1 162 ? -0.394 6.344 13.568 1.00 98.44 162 ALA A O 1
ATOM 1260 N N . ARG A 1 163 ? -1.936 7.892 14.053 1.00 98.19 163 ARG A N 1
ATOM 1261 C CA . ARG A 1 163 ? -1.623 7.961 15.483 1.00 98.19 163 ARG A CA 1
ATOM 1262 C C . ARG A 1 163 ? -2.883 8.101 16.324 1.00 98.19 163 ARG A C 1
ATOM 1264 O O . ARG A 1 163 ? -3.767 8.906 16.038 1.00 98.19 163 ARG A O 1
ATOM 1271 N N . ARG A 1 164 ? -2.945 7.314 17.396 1.00 98.25 164 ARG A N 1
ATOM 1272 C CA . ARG A 1 164 ? -3.959 7.454 18.438 1.00 98.25 164 ARG A CA 1
ATOM 1273 C C . ARG A 1 164 ? -3.533 8.564 19.393 1.00 98.25 164 ARG A C 1
ATOM 1275 O O . ARG A 1 164 ? -2.394 8.582 19.856 1.00 98.25 164 ARG A O 1
ATOM 1282 N N . THR A 1 165 ? -4.453 9.464 19.702 1.00 97.38 165 THR A N 1
ATOM 1283 C CA . THR A 1 165 ? -4.274 10.575 20.640 1.00 97.38 165 THR A CA 1
ATOM 1284 C C . THR A 1 165 ? -5.242 10.423 21.816 1.00 97.38 165 THR A C 1
ATOM 1286 O O . THR A 1 165 ? -6.014 9.462 21.896 1.00 97.38 165 THR A O 1
ATOM 1289 N N . ASP A 1 166 ? -5.214 11.363 22.758 1.00 95.31 166 ASP A N 1
ATOM 1290 C CA . ASP A 1 166 ? -6.154 11.369 23.886 1.00 95.31 166 ASP A CA 1
ATOM 1291 C C . ASP A 1 166 ? -7.579 11.747 23.468 1.00 95.31 166 ASP A C 1
ATOM 1293 O O . ASP A 1 166 ? -8.538 11.392 24.149 1.00 95.31 166 ASP A O 1
ATOM 1297 N N . THR A 1 167 ? -7.731 12.424 22.327 1.00 92.75 167 THR A N 1
ATOM 1298 C CA . THR A 1 167 ? -9.018 12.924 21.822 1.00 92.75 167 THR A CA 1
ATOM 1299 C C . THR A 1 167 ? -9.529 12.174 20.591 1.00 92.75 167 THR A C 1
ATOM 1301 O O . THR A 1 167 ? -10.624 12.470 20.113 1.00 92.75 167 THR A O 1
ATOM 1304 N N . GLY A 1 168 ? -8.785 11.189 20.078 1.00 95.38 168 GLY A N 1
ATOM 1305 C CA . GLY A 1 168 ? -9.204 10.373 18.940 1.00 95.38 168 GLY A CA 1
ATOM 1306 C C . GLY A 1 168 ? -8.031 9.841 18.126 1.00 95.38 168 GLY A C 1
ATOM 1307 O O . GLY A 1 168 ? -7.072 9.303 18.676 1.00 95.38 168 GLY A O 1
ATOM 1308 N N . TRP A 1 169 ? -8.137 9.967 16.807 1.00 98.50 169 TRP A N 1
ATOM 1309 C CA . TRP A 1 169 ? -7.107 9.573 15.852 1.00 98.50 169 TRP A CA 1
ATOM 1310 C C . TRP A 1 169 ? -6.690 10.763 14.993 1.00 98.50 169 TRP A C 1
ATOM 1312 O O . TRP A 1 169 ? -7.506 11.625 14.661 1.00 98.50 169 TRP A O 1
ATOM 1322 N N . GLU A 1 170 ? -5.431 10.772 14.585 1.00 98.62 170 GLU A N 1
ATOM 1323 C CA . GLU A 1 170 ? -4.905 11.657 13.551 1.00 98.62 170 GLU A CA 1
ATOM 1324 C C . GLU A 1 170 ? -4.070 10.871 12.539 1.00 98.62 170 GLU A C 1
ATOM 1326 O O . GLU A 1 170 ? -3.636 9.752 12.817 1.00 98.62 170 GLU A O 1
ATOM 1331 N N . ALA A 1 171 ? -3.886 11.442 11.353 1.00 98.75 171 ALA A N 1
ATOM 1332 C CA . ALA A 1 171 ? -3.025 10.911 10.304 1.00 98.75 171 ALA A CA 1
ATOM 1333 C C . ALA A 1 171 ? -2.537 12.055 9.410 1.00 98.75 171 ALA A C 1
ATOM 1335 O O . ALA A 1 171 ? -3.262 13.026 9.191 1.00 98.75 171 ALA A O 1
ATOM 1336 N N . SER A 1 172 ? -1.344 11.929 8.838 1.00 98.75 172 SER A N 1
ATOM 1337 C CA . SER A 1 172 ? -0.835 12.922 7.886 1.00 98.75 172 SER A CA 1
ATOM 1338 C C . SER A 1 172 ? -1.611 12.887 6.564 1.00 98.75 172 SER A C 1
ATOM 1340 O O . SER A 1 172 ? -1.830 13.936 5.959 1.00 98.75 172 SER A O 1
ATOM 1342 N N . GLN A 1 173 ? -2.097 11.709 6.155 1.00 98.81 173 GLN A N 1
ATOM 1343 C CA . GLN A 1 173 ? -2.881 11.491 4.932 1.00 98.81 173 GLN A CA 1
ATOM 1344 C C . GLN A 1 173 ? -3.941 10.398 5.170 1.00 98.81 173 GLN A C 1
ATOM 1346 O O . GLN A 1 173 ? -3.665 9.426 5.876 1.00 98.81 173 GLN A O 1
ATOM 1351 N N . ALA A 1 174 ? -5.133 10.540 4.578 1.00 98.81 174 ALA A N 1
ATOM 1352 C CA . ALA A 1 174 ? -6.190 9.522 4.581 1.00 98.81 174 ALA A CA 1
ATOM 1353 C C . ALA A 1 174 ? -6.736 9.270 3.165 1.00 98.81 174 ALA A C 1
ATOM 1355 O O . ALA A 1 174 ? -7.224 10.183 2.500 1.00 98.81 174 ALA A O 1
ATOM 1356 N N . SER A 1 175 ? -6.675 8.034 2.679 1.00 98.69 175 SER A N 1
ATOM 1357 C CA . SER A 1 175 ? -7.113 7.654 1.331 1.00 98.69 175 SER A CA 1
ATOM 1358 C C . SER A 1 175 ? -8.149 6.535 1.377 1.00 98.69 175 SER A C 1
ATOM 1360 O O . SER A 1 175 ? -8.001 5.556 2.101 1.00 98.69 175 SER A O 1
ATOM 1362 N N . THR A 1 176 ? -9.242 6.697 0.632 1.00 98.75 176 THR A N 1
ATOM 1363 C CA . THR A 1 176 ? -10.327 5.718 0.533 1.00 98.75 176 THR A CA 1
ATOM 1364 C C . THR A 1 176 ? -10.508 5.261 -0.905 1.00 98.75 176 THR A C 1
ATOM 1366 O O . THR A 1 176 ? -10.643 6.068 -1.822 1.00 98.75 176 THR A O 1
ATOM 1369 N N . PHE A 1 177 ? -10.591 3.948 -1.095 1.00 98.69 177 PHE A N 1
ATOM 1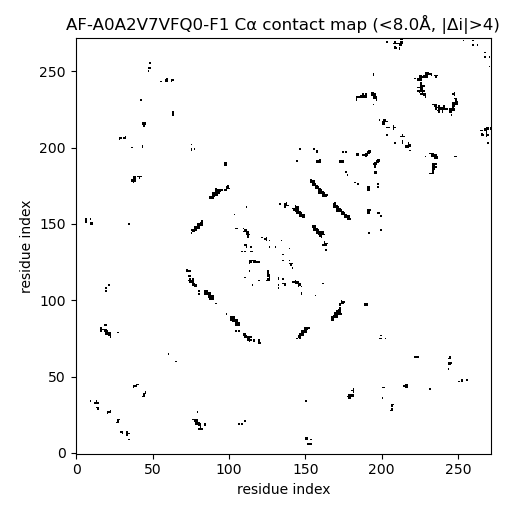370 C CA . PHE A 1 177 ? -10.772 3.322 -2.397 1.00 98.69 177 PHE A CA 1
ATOM 1371 C C . PHE A 1 177 ? -12.082 2.539 -2.444 1.00 98.69 177 PHE A C 1
ATOM 1373 O O . PHE A 1 177 ? -12.572 2.019 -1.439 1.00 98.69 177 PHE A O 1
ATOM 1380 N N . ASP A 1 178 ? -12.679 2.493 -3.632 1.00 98.12 178 ASP A N 1
ATOM 1381 C CA . ASP A 1 178 ? -13.858 1.684 -3.923 1.00 98.12 178 ASP A CA 1
ATOM 1382 C C . ASP A 1 178 ? -13.397 0.372 -4.563 1.00 98.12 178 ASP A C 1
ATOM 1384 O O . ASP A 1 178 ? -12.999 0.352 -5.728 1.00 98.12 178 ASP A O 1
ATOM 1388 N N . LEU A 1 179 ? -13.453 -0.720 -3.800 1.00 97.69 179 LEU A N 1
ATOM 1389 C CA . LEU A 1 179 ? -13.006 -2.047 -4.231 1.00 97.69 179 LEU A CA 1
ATOM 1390 C C . LEU A 1 179 ? -13.883 -2.637 -5.346 1.00 97.69 179 LEU A C 1
ATOM 1392 O O . LEU A 1 179 ? -13.586 -3.713 -5.852 1.00 97.69 179 LEU A O 1
ATOM 1396 N N . THR A 1 180 ? -14.957 -1.953 -5.746 1.00 96.31 180 THR A N 1
ATOM 1397 C CA . THR A 1 180 ? -15.873 -2.389 -6.811 1.00 96.31 180 THR A CA 1
ATOM 1398 C C . THR A 1 180 ? -15.732 -1.569 -8.096 1.00 96.31 180 THR A C 1
ATOM 1400 O O . THR A 1 180 ? -16.535 -1.710 -9.017 1.00 96.31 180 THR A O 1
ATOM 1403 N N . SER A 1 181 ? -14.720 -0.698 -8.182 1.00 97.31 181 SER A N 1
ATOM 1404 C CA . SER A 1 181 ? -14.594 0.311 -9.235 1.00 97.31 181 SER A CA 1
ATOM 1405 C C . SER A 1 181 ? -13.168 0.431 -9.781 1.00 97.31 181 SER A C 1
ATOM 1407 O O . SER A 1 181 ? -12.197 0.295 -9.047 1.00 97.31 181 SER A O 1
ATOM 1409 N N . ASN A 1 182 ? -13.049 0.800 -11.062 1.00 97.25 182 ASN A N 1
ATOM 1410 C CA . ASN A 1 182 ? -11.775 1.168 -11.708 1.00 97.25 182 ASN A CA 1
ATOM 1411 C C . ASN A 1 182 ? -11.459 2.669 -11.597 1.00 97.25 182 ASN A C 1
ATOM 1413 O O . ASN A 1 182 ? -10.542 3.174 -12.240 1.00 97.25 182 ASN A O 1
ATOM 1417 N N . ARG A 1 183 ? -12.243 3.409 -10.805 1.00 97.44 183 ARG A N 1
ATOM 1418 C CA . ARG A 1 183 ? -12.024 4.837 -10.565 1.00 97.44 183 ARG A CA 1
ATOM 1419 C C . ARG A 1 183 ? -10.727 5.038 -9.781 1.00 97.44 183 ARG A C 1
ATOM 1421 O O . ARG A 1 183 ? -10.622 4.579 -8.648 1.00 97.44 183 ARG A O 1
ATOM 1428 N N . LEU A 1 184 ? -9.800 5.776 -10.379 1.00 97.56 184 LEU A N 1
ATOM 1429 C CA . LEU A 1 184 ? -8.574 6.235 -9.732 1.00 97.56 184 LEU A CA 1
ATOM 1430 C C . LEU A 1 184 ? -8.853 7.405 -8.778 1.00 97.56 184 LEU A C 1
ATOM 1432 O O . LEU A 1 184 ? -9.918 8.031 -8.840 1.00 97.56 184 LEU A O 1
ATOM 1436 N N . ARG A 1 185 ? -7.878 7.724 -7.920 1.00 97.56 185 ARG A N 1
ATOM 1437 C CA . ARG A 1 185 ? -7.877 8.991 -7.175 1.00 97.56 185 ARG A CA 1
ATOM 1438 C C . ARG A 1 185 ? -7.845 10.181 -8.147 1.00 97.56 185 ARG A C 1
ATOM 1440 O O . ARG A 1 185 ? -7.508 9.999 -9.319 1.00 97.56 185 ARG A O 1
ATOM 1447 N N . PRO A 1 186 ? -8.227 11.393 -7.707 1.00 98.31 186 PRO A N 1
ATOM 1448 C CA . PRO A 1 186 ? -8.049 12.582 -8.529 1.00 98.31 186 PRO A CA 1
ATOM 1449 C C . PRO A 1 186 ? -6.598 12.726 -9.006 1.00 98.31 186 PRO A C 1
ATOM 1451 O O . PRO A 1 186 ? -5.655 12.330 -8.317 1.00 98.31 186 PRO A O 1
ATOM 1454 N N . ASP A 1 187 ? -6.428 13.285 -10.202 1.00 98.00 187 ASP A N 1
ATOM 1455 C CA . ASP A 1 187 ? -5.100 13.560 -10.745 1.00 98.00 187 ASP A CA 1
ATOM 1456 C C . ASP A 1 187 ? -4.307 14.438 -9.766 1.00 98.00 187 ASP A C 1
ATOM 1458 O O . ASP A 1 187 ? -4.832 15.416 -9.231 1.00 98.00 187 ASP A O 1
ATOM 1462 N N . ARG A 1 188 ? -3.047 14.067 -9.528 1.00 97.06 188 ARG A N 1
ATOM 1463 C CA . ARG A 1 188 ? -2.111 14.685 -8.576 1.00 97.06 188 ARG A 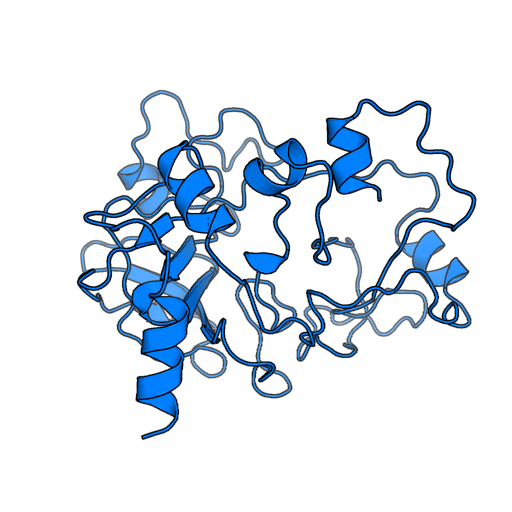CA 1
ATOM 1464 C C . ARG A 1 188 ? -2.478 14.579 -7.101 1.00 97.06 188 ARG A C 1
ATOM 1466 O O . ARG A 1 188 ? -1.808 15.219 -6.307 1.00 97.06 188 ARG A O 1
ATOM 1473 N N . TRP A 1 189 ? -3.468 13.776 -6.723 1.00 98.38 189 TRP A N 1
ATOM 1474 C CA . TRP A 1 189 ? -3.680 13.450 -5.314 1.00 98.38 189 TRP A CA 1
ATOM 1475 C C . TRP A 1 189 ? -2.769 12.312 -4.874 1.00 98.38 189 TRP A C 1
ATOM 1477 O O . TRP A 1 189 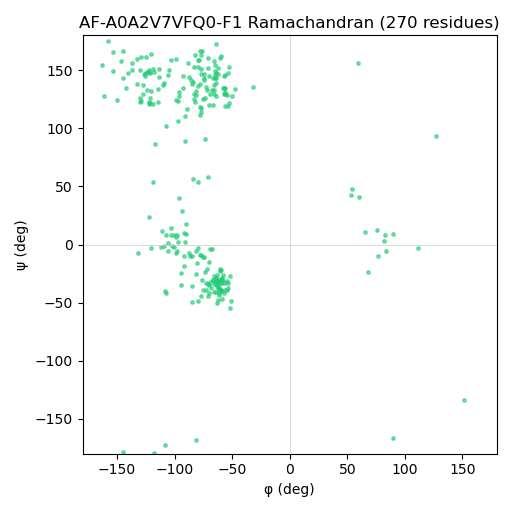? -2.817 11.212 -5.436 1.00 98.38 189 TRP A O 1
ATOM 1487 N N . THR A 1 190 ? -2.005 12.554 -3.815 1.00 98.12 190 THR A N 1
ATOM 1488 C CA . THR A 1 190 ? -1.272 11.526 -3.083 1.00 98.12 190 THR A CA 1
ATOM 1489 C C . THR A 1 190 ? -2.218 10.515 -2.415 1.00 98.12 190 THR A C 1
ATOM 1491 O O . THR A 1 190 ? -3.447 10.655 -2.403 1.00 98.12 190 THR A O 1
ATOM 1494 N N . SER A 1 191 ? -1.638 9.459 -1.859 1.00 98.50 191 SER A N 1
ATOM 1495 C CA . SER A 1 191 ? -2.289 8.441 -1.027 1.00 98.50 191 SER A CA 1
ATOM 1496 C C . SER A 1 191 ? -1.311 7.980 0.053 1.00 98.50 191 SER A C 1
ATOM 1498 O O . SER A 1 191 ? -0.171 8.447 0.087 1.00 98.50 191 SER A O 1
ATOM 1500 N 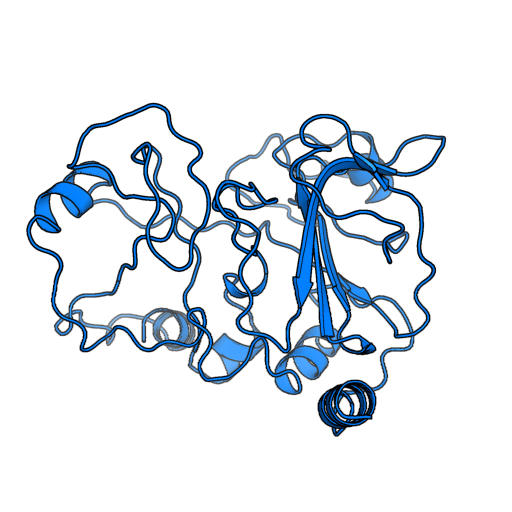N . ALA A 1 192 ? -1.711 7.022 0.892 1.00 97.69 192 ALA A N 1
ATOM 1501 C CA . ALA A 1 192 ? -0.796 6.417 1.852 1.00 97.69 192 ALA A CA 1
ATOM 1502 C C . ALA A 1 192 ? 0.412 5.758 1.152 1.00 97.69 192 ALA A C 1
ATOM 1504 O O . ALA A 1 192 ? 1.507 5.757 1.693 1.00 97.69 192 ALA A O 1
ATOM 1505 N N . ASP A 1 193 ? 0.252 5.284 -0.087 1.00 96.19 193 ASP A N 1
ATOM 1506 C CA . ASP A 1 193 ? 1.331 4.753 -0.935 1.00 96.19 193 ASP A CA 1
ATOM 1507 C C . ASP A 1 193 ? 2.227 5.834 -1.587 1.00 96.19 193 ASP A C 1
ATOM 1509 O O . ASP A 1 193 ? 3.241 5.526 -2.213 1.00 96.19 193 ASP A O 1
ATOM 1513 N N . ALA A 1 194 ? 1.850 7.108 -1.488 1.00 97.00 194 ALA A N 1
ATOM 1514 C CA . ALA A 1 194 ? 2.402 8.255 -2.211 1.00 97.00 194 ALA A CA 1
ATOM 1515 C C . ALA A 1 194 ? 2.133 8.307 -3.730 1.00 97.00 194 ALA A C 1
ATOM 1517 O O . ALA A 1 194 ? 2.140 9.400 -4.293 1.00 97.00 194 ALA A O 1
ATOM 1518 N N . ALA A 1 195 ? 1.860 7.196 -4.427 1.00 97.69 195 ALA A N 1
ATOM 1519 C CA . ALA A 1 195 ? 1.586 7.211 -5.877 1.00 97.69 195 ALA A CA 1
ATOM 1520 C C . ALA A 1 195 ? 0.156 7.645 -6.257 1.00 97.69 195 ALA A C 1
ATOM 1522 O O . ALA A 1 195 ? -0.190 7.674 -7.443 1.00 97.69 195 ALA A O 1
ATOM 1523 N N . GLY A 1 196 ? -0.707 7.898 -5.268 1.00 98.12 196 GLY A N 1
ATOM 1524 C CA . GLY A 1 196 ? -2.154 7.967 -5.484 1.00 98.12 196 GLY A CA 1
ATOM 1525 C C . GLY A 1 196 ? -2.798 6.581 -5.663 1.00 98.12 196 GLY A C 1
ATOM 1526 O O . GLY A 1 196 ? -3.955 6.469 -6.070 1.00 98.12 196 GLY A O 1
ATOM 1527 N N . LEU A 1 197 ? -2.056 5.515 -5.352 1.00 98.19 197 LEU A N 1
ATOM 1528 C CA . LEU A 1 197 ? -2.505 4.127 -5.405 1.00 98.19 197 LEU A CA 1
ATOM 1529 C C . LEU A 1 197 ? -2.818 3.577 -4.002 1.00 98.19 197 LEU A C 1
ATOM 1531 O O . LEU A 1 197 ? -2.357 4.141 -3.009 1.00 98.19 197 LEU A O 1
ATOM 1535 N N . PRO A 1 198 ? -3.623 2.509 -3.903 1.00 98.12 198 PRO A N 1
ATOM 1536 C CA . PRO A 1 198 ? -3.797 1.755 -2.662 1.00 98.12 198 PRO A CA 1
ATOM 1537 C C . PRO A 1 198 ? -2.607 0.818 -2.374 1.00 98.12 198 PRO A C 1
ATOM 1539 O O . PRO A 1 198 ? -1.994 0.296 -3.305 1.00 98.12 198 PRO A O 1
ATOM 1542 N N . ILE A 1 199 ? -2.339 0.541 -1.097 1.00 97.94 199 ILE A N 1
ATOM 1543 C CA . ILE A 1 199 ? -1.309 -0.391 -0.608 1.00 97.94 199 ILE A CA 1
ATOM 1544 C C . ILE A 1 199 ? -1.836 -1.832 -0.576 1.00 97.94 199 ILE A C 1
ATOM 1546 O O . ILE A 1 199 ? -1.196 -2.742 -1.097 1.00 97.94 199 ILE A O 1
ATOM 1550 N N . PHE A 1 200 ? -3.013 -2.057 0.011 1.00 97.88 200 PHE A N 1
ATOM 1551 C CA . PHE A 1 200 ? -3.589 -3.380 0.264 1.00 97.88 200 PHE A CA 1
ATOM 1552 C C . PHE A 1 200 ? -3.637 -4.331 -0.946 1.00 97.88 200 PHE A C 1
ATOM 1554 O O . PHE A 1 200 ? -3.196 -5.470 -0.792 1.00 97.88 200 PHE A O 1
ATOM 1561 N N . PRO A 1 201 ? -4.115 -3.940 -2.149 1.00 96.88 201 PRO A N 1
ATOM 1562 C CA . PRO A 1 201 ? -4.153 -4.860 -3.289 1.00 96.88 201 PRO A CA 1
ATOM 1563 C C . PRO A 1 201 ? -2.762 -5.206 -3.824 1.00 96.88 201 PRO A C 1
ATOM 1565 O O . PRO A 1 201 ? -2.668 -5.974 -4.766 1.00 96.88 201 PRO A O 1
ATOM 1568 N N . ALA A 1 202 ? -1.699 -4.604 -3.293 1.00 95.62 202 ALA A N 1
ATOM 1569 C CA . ALA A 1 202 ? -0.328 -4.835 -3.710 1.00 95.62 202 ALA A CA 1
ATOM 1570 C C . ALA A 1 202 ? 0.415 -5.815 -2.785 1.00 95.62 202 ALA A C 1
ATOM 1572 O O . ALA A 1 202 ? 1.556 -6.186 -3.073 1.00 95.62 202 ALA A O 1
ATOM 1573 N N . VAL A 1 203 ? -0.206 -6.205 -1.667 1.00 94.50 203 VAL A N 1
ATOM 1574 C CA . VAL A 1 203 ? 0.360 -7.116 -0.668 1.00 94.50 203 VAL A CA 1
ATOM 1575 C C . VAL A 1 203 ? 0.184 -8.555 -1.139 1.00 94.50 203 VAL A C 1
ATOM 1577 O O . VAL A 1 203 ? -0.925 -8.966 -1.457 1.00 94.50 203 VAL A O 1
ATOM 1580 N N . ALA A 1 204 ? 1.262 -9.340 -1.149 1.00 93.81 204 ALA A N 1
ATOM 1581 C CA . ALA A 1 204 ? 1.169 -10.782 -1.367 1.00 93.81 204 ALA A CA 1
ATOM 1582 C C . ALA A 1 204 ? 0.603 -11.463 -0.112 1.00 93.81 204 ALA A C 1
ATOM 1584 O O . ALA A 1 204 ? 1.134 -11.279 0.986 1.00 93.81 204 ALA A O 1
ATOM 1585 N N . ARG A 1 205 ? -0.464 -12.256 -0.261 1.00 93.50 205 ARG A N 1
ATOM 1586 C CA . ARG A 1 205 ? -1.186 -12.837 0.881 1.00 93.50 205 ARG A CA 1
ATOM 1587 C C . ARG A 1 205 ? -1.064 -14.351 0.944 1.00 93.50 205 ARG A C 1
ATOM 1589 O O . ARG A 1 205 ? -0.929 -15.039 -0.069 1.00 93.50 205 ARG A O 1
ATOM 1596 N N . TYR A 1 206 ? -1.132 -14.882 2.163 1.00 93.31 206 TYR A N 1
ATOM 1597 C CA . TYR A 1 206 ? -1.001 -16.316 2.417 1.00 93.31 206 TYR A CA 1
ATOM 1598 C C . TYR A 1 206 ? -2.074 -17.140 1.687 1.00 93.31 206 TYR A C 1
ATOM 1600 O O . TYR A 1 206 ? -1.775 -18.192 1.115 1.00 93.31 206 TYR A O 1
ATOM 1608 N N . ASP A 1 207 ? -3.314 -16.654 1.645 1.00 92.88 207 ASP A N 1
ATOM 1609 C CA . ASP A 1 207 ? -4.415 -17.338 0.975 1.00 92.88 207 ASP A CA 1
ATOM 1610 C C . ASP A 1 207 ? -4.186 -17.503 -0.541 1.00 92.88 207 ASP A C 1
ATOM 1612 O O . ASP A 1 207 ? -4.577 -18.511 -1.123 1.00 92.88 207 ASP A O 1
ATOM 1616 N N . GLU A 1 208 ? -3.507 -16.558 -1.189 1.00 94.81 208 GLU A N 1
ATOM 1617 C CA . GLU A 1 208 ? -3.151 -16.627 -2.613 1.00 94.81 208 GLU A CA 1
ATOM 1618 C C . GLU A 1 208 ? -1.966 -17.554 -2.862 1.00 94.81 208 GLU A C 1
ATOM 1620 O O . GLU A 1 208 ? -1.998 -18.400 -3.761 1.00 94.81 208 GLU A O 1
ATOM 1625 N N . ILE A 1 209 ? -0.941 -17.433 -2.017 1.00 95.69 209 ILE A N 1
ATOM 1626 C CA . ILE A 1 209 ? 0.270 -18.251 -2.084 1.00 95.69 209 ILE A CA 1
ATOM 1627 C C . ILE A 1 209 ? -0.073 -19.729 -1.876 1.00 95.69 209 ILE A C 1
ATOM 1629 O O . ILE A 1 209 ? 0.400 -20.584 -2.624 1.00 95.69 209 ILE A O 1
ATOM 1633 N N . SER A 1 210 ? -0.943 -20.042 -0.912 1.00 93.44 210 SER A N 1
ATOM 1634 C CA . SER A 1 210 ? -1.406 -21.413 -0.648 1.00 93.44 210 SER A CA 1
ATOM 1635 C C . SER A 1 210 ? -2.241 -22.003 -1.793 1.00 93.44 210 SER A C 1
ATOM 1637 O O . SER A 1 210 ? -2.214 -23.215 -2.000 1.00 93.44 210 SER A O 1
ATOM 1639 N N . ARG A 1 211 ? -2.919 -21.165 -2.593 1.00 92.69 211 ARG A N 1
ATOM 1640 C CA . ARG A 1 211 ? -3.592 -21.564 -3.847 1.00 92.69 211 ARG A CA 1
ATOM 1641 C C . ARG A 1 211 ? -2.643 -21.652 -5.048 1.00 92.69 211 ARG A C 1
ATOM 1643 O O . ARG A 1 211 ? -3.056 -22.088 -6.121 1.00 92.69 211 ARG A O 1
ATOM 1650 N N . GLY A 1 212 ? -1.384 -21.255 -4.875 1.00 95.25 212 GLY A N 1
ATOM 1651 C CA . GLY A 1 212 ? -0.315 -21.430 -5.852 1.00 95.25 212 GLY A CA 1
ATOM 1652 C C . GLY A 1 212 ? -0.145 -20.293 -6.860 1.00 95.25 212 GLY A C 1
ATOM 1653 O O . GLY A 1 212 ? 0.626 -20.476 -7.805 1.00 95.25 212 GLY A O 1
ATOM 1654 N N . MET A 1 213 ? -0.833 -19.153 -6.695 1.00 94.94 213 MET A N 1
ATOM 1655 C CA . MET A 1 213 ? -0.641 -17.981 -7.560 1.00 94.94 213 MET A CA 1
ATOM 1656 C C . MET A 1 213 ? -1.160 -16.678 -6.934 1.00 94.94 213 MET A C 1
ATOM 1658 O O . MET A 1 213 ? -2.341 -16.584 -6.590 1.00 94.94 213 MET A O 1
ATOM 1662 N N . VAL A 1 214 ? -0.308 -15.653 -6.902 1.00 96.00 214 VAL A N 1
ATOM 1663 C CA . VAL A 1 214 ? -0.693 -14.246 -6.720 1.00 96.00 214 VAL A CA 1
ATOM 1664 C C . VAL A 1 214 ? -1.123 -13.701 -8.084 1.00 96.00 214 VAL A C 1
ATOM 1666 O O . VAL A 1 214 ? -0.386 -13.809 -9.056 1.00 96.00 214 VAL A O 1
ATOM 1669 N N . ARG A 1 215 ? -2.353 -13.186 -8.194 1.00 94.50 215 ARG A N 1
ATOM 1670 C CA . ARG A 1 215 ? -2.980 -12.828 -9.490 1.00 94.50 215 ARG A CA 1
ATOM 1671 C C . ARG A 1 215 ? -3.155 -11.330 -9.711 1.00 94.50 215 ARG A C 1
ATOM 1673 O O . ARG A 1 215 ? -3.869 -10.919 -10.622 1.00 94.50 215 ARG A O 1
ATOM 1680 N N . HIS A 1 216 ? -2.535 -10.536 -8.860 1.00 96.31 216 HIS A N 1
ATOM 1681 C CA . HIS A 1 216 ? -2.532 -9.092 -8.945 1.00 96.31 216 HIS A CA 1
ATOM 1682 C C . HIS A 1 216 ? -1.089 -8.600 -8.957 1.00 96.31 216 HIS A C 1
ATOM 1684 O O . HIS A 1 216 ? -0.160 -9.296 -8.542 1.00 96.31 216 HIS A O 1
ATOM 1690 N N . ALA A 1 217 ? -0.895 -7.373 -9.415 1.00 96.56 217 ALA A N 1
ATOM 1691 C CA . ALA A 1 217 ? 0.400 -6.737 -9.318 1.00 96.56 217 ALA A CA 1
ATOM 1692 C C . ALA A 1 217 ? 0.794 -6.504 -7.853 1.00 96.56 217 ALA A C 1
ATOM 1694 O O . ALA A 1 217 ? -0.044 -6.190 -7.008 1.00 96.56 217 ALA A O 1
ATOM 1695 N N . MET A 1 218 ? 2.089 -6.608 -7.575 1.00 94.94 218 MET A N 1
ATOM 1696 C CA . MET A 1 218 ? 2.674 -6.294 -6.274 1.00 94.94 218 MET A CA 1
ATOM 1697 C C . MET A 1 218 ? 3.290 -4.896 -6.278 1.00 94.94 218 MET A C 1
ATOM 1699 O O . MET A 1 218 ? 3.620 -4.345 -7.334 1.00 94.94 218 MET A O 1
ATOM 1703 N N . ARG A 1 219 ? 3.469 -4.318 -5.089 1.00 91.44 219 ARG A N 1
ATOM 1704 C CA . ARG A 1 219 ? 4.186 -3.049 -4.924 1.00 91.44 219 ARG A CA 1
ATOM 1705 C C . ARG A 1 219 ? 5.689 -3.296 -4.998 1.00 91.44 219 ARG A C 1
ATOM 1707 O O . ARG A 1 219 ? 6.202 -4.230 -4.390 1.00 91.44 219 ARG A O 1
ATOM 1714 N N . PHE A 1 220 ? 6.395 -2.410 -5.690 1.00 88.69 220 PHE A N 1
ATOM 1715 C CA . PHE A 1 220 ? 7.851 -2.394 -5.755 1.00 88.69 220 PHE A CA 1
ATOM 1716 C C . PHE A 1 220 ? 8.360 -0.989 -5.422 1.00 88.69 220 PHE A C 1
ATOM 1718 O O . PHE A 1 220 ? 7.958 -0.016 -6.061 1.00 88.69 220 PHE A O 1
ATOM 1725 N N . THR A 1 221 ? 9.228 -0.871 -4.418 1.00 90.00 221 THR A N 1
ATOM 1726 C CA . THR A 1 221 ? 9.812 0.409 -4.010 1.00 90.00 221 THR A CA 1
ATOM 1727 C C . THR A 1 221 ? 11.180 0.601 -4.661 1.00 90.00 221 THR A C 1
ATOM 1729 O O . THR A 1 221 ? 12.054 -0.263 -4.624 1.00 90.00 221 THR A O 1
ATOM 1732 N N . ALA A 1 222 ? 11.387 1.772 -5.263 1.00 92.75 222 ALA A N 1
ATOM 1733 C CA . ALA A 1 222 ? 12.676 2.183 -5.802 1.00 92.75 222 ALA A CA 1
ATOM 1734 C C . ALA A 1 222 ? 13.198 3.381 -5.007 1.00 92.75 222 ALA A C 1
ATOM 1736 O O . ALA A 1 222 ? 12.480 4.354 -4.786 1.00 92.75 222 ALA A O 1
ATOM 1737 N N . ARG A 1 223 ? 14.480 3.346 -4.622 1.00 92.19 223 ARG A N 1
ATOM 1738 C CA . ARG A 1 223 ? 15.114 4.419 -3.831 1.00 92.19 223 ARG A CA 1
ATOM 1739 C C . ARG A 1 223 ? 15.044 5.792 -4.509 1.00 92.19 223 ARG A C 1
ATOM 1741 O O . ARG A 1 223 ? 15.048 6.818 -3.836 1.00 92.19 223 ARG A O 1
ATOM 1748 N N . ARG A 1 224 ? 15.054 5.817 -5.842 1.00 96.06 224 ARG A N 1
ATOM 1749 C CA . ARG A 1 224 ? 14.940 7.029 -6.655 1.00 96.06 224 ARG A CA 1
ATOM 1750 C C . ARG A 1 224 ? 13.868 6.796 -7.707 1.00 96.06 224 ARG A C 1
ATOM 1752 O O . ARG A 1 224 ? 13.963 5.844 -8.472 1.00 96.06 224 ARG A O 1
ATOM 1759 N N . THR A 1 225 ? 12.894 7.691 -7.755 1.00 97.19 225 THR A N 1
ATOM 1760 C CA . THR A 1 225 ? 11.861 7.733 -8.792 1.00 97.19 225 THR A CA 1
ATOM 1761 C C . THR A 1 225 ? 11.916 9.069 -9.522 1.00 97.19 225 THR A C 1
ATOM 1763 O O . THR A 1 225 ? 12.554 10.023 -9.060 1.00 97.19 225 THR A O 1
ATOM 1766 N N . ARG A 1 226 ? 11.278 9.143 -10.686 1.00 97.38 226 ARG A N 1
ATOM 1767 C CA . ARG A 1 226 ? 11.137 10.360 -11.484 1.00 97.38 226 ARG A CA 1
ATOM 1768 C C . ARG A 1 226 ? 9.957 11.201 -10.986 1.00 97.38 226 ARG A C 1
ATOM 1770 O O . ARG A 1 226 ? 8.973 10.667 -10.481 1.00 97.38 226 ARG A O 1
ATOM 1777 N N . ARG A 1 227 ? 10.019 12.516 -11.191 1.00 98.06 227 ARG A N 1
ATOM 1778 C CA . ARG A 1 227 ? 8.944 13.505 -11.032 1.00 98.06 227 ARG A CA 1
ATOM 1779 C C . ARG A 1 227 ? 7.900 13.337 -12.144 1.00 98.06 227 ARG A C 1
ATOM 1781 O O . ARG A 1 227 ? 7.691 14.219 -12.974 1.00 98.06 227 ARG A O 1
ATOM 1788 N N . ALA A 1 228 ? 7.331 12.144 -12.218 1.00 97.88 228 ALA A N 1
ATOM 1789 C CA . ALA A 1 228 ? 6.349 11.725 -13.199 1.00 97.88 228 ALA A CA 1
ATOM 1790 C C . ALA A 1 228 ? 5.649 10.452 -12.702 1.00 97.88 228 ALA A C 1
ATOM 1792 O O . ALA A 1 228 ? 6.221 9.662 -11.946 1.00 97.88 228 ALA A O 1
ATOM 1793 N N . TYR A 1 229 ? 4.429 10.240 -13.177 1.00 98.12 229 TYR A N 1
ATOM 1794 C CA . TYR A 1 229 ? 3.675 9.005 -12.988 1.00 98.12 229 TYR A CA 1
ATOM 1795 C C . TYR A 1 229 ? 3.151 8.495 -14.326 1.00 98.12 229 TYR A C 1
ATOM 1797 O O . TYR A 1 229 ? 3.102 9.221 -15.323 1.00 98.12 229 TYR A O 1
ATOM 1805 N N . VAL A 1 230 ? 2.793 7.220 -14.342 1.00 97.12 230 VAL A N 1
ATOM 1806 C CA . VAL A 1 230 ? 2.106 6.561 -15.447 1.00 97.12 230 VAL A CA 1
ATOM 1807 C C . VAL A 1 230 ? 0.906 5.808 -14.894 1.00 97.12 230 VAL A C 1
ATOM 1809 O O . VAL A 1 230 ? 0.920 5.373 -13.743 1.00 97.12 230 VAL A O 1
ATOM 1812 N N . TYR A 1 231 ? -0.138 5.678 -15.712 1.00 96.50 231 TYR A N 1
ATOM 1813 C CA . TYR A 1 231 ? -1.330 4.915 -15.362 1.00 96.50 231 TYR A CA 1
ATOM 1814 C C . TYR A 1 231 ? -0.949 3.536 -14.780 1.00 96.50 231 TYR A C 1
ATOM 1816 O O . TYR A 1 231 ? -0.104 2.859 -15.370 1.00 96.50 231 TYR A O 1
ATOM 1824 N N . PRO A 1 232 ? -1.561 3.109 -13.659 1.00 96.81 232 PRO A N 1
ATOM 1825 C CA . PRO A 1 232 ? -2.705 3.731 -12.978 1.00 96.81 232 PRO A CA 1
ATOM 1826 C C . PRO A 1 232 ? -2.358 4.751 -11.883 1.00 96.81 232 PRO A C 1
ATOM 1828 O O . PRO A 1 232 ? -3.273 5.252 -11.232 1.00 96.81 232 PRO A O 1
ATOM 1831 N N . ALA A 1 233 ? -1.079 5.044 -11.634 1.00 98.25 233 ALA A N 1
ATOM 1832 C CA . ALA A 1 233 ? -0.711 6.049 -10.640 1.00 98.25 233 ALA A CA 1
ATOM 1833 C C . ALA A 1 233 ? -1.191 7.443 -11.065 1.00 98.25 233 ALA A C 1
ATOM 1835 O O . ALA A 1 233 ? -1.260 7.761 -12.255 1.00 98.25 233 ALA A O 1
ATOM 1836 N N . THR A 1 234 ? -1.503 8.274 -10.074 1.00 98.31 234 THR A N 1
ATOM 1837 C CA . THR A 1 234 ? -2.010 9.641 -10.271 1.00 98.31 234 THR A CA 1
ATOM 1838 C C . THR A 1 234 ? -1.114 10.690 -9.629 1.00 98.31 234 THR A C 1
ATOM 1840 O O . THR A 1 234 ? -1.390 11.876 -9.763 1.00 98.31 234 THR A O 1
ATOM 1843 N N . HIS A 1 235 ? -0.052 10.289 -8.928 1.00 98.31 235 HIS A N 1
ATOM 1844 C CA . HIS A 1 235 ? 0.831 11.197 -8.203 1.00 98.31 235 HIS A CA 1
ATOM 1845 C C . HIS A 1 235 ? 2.292 10.709 -8.193 1.00 98.31 235 HIS A C 1
ATOM 1847 O O . HIS A 1 235 ? 2.572 9.530 -8.417 1.00 98.31 235 HIS A O 1
ATOM 1853 N N . TRP A 1 236 ? 3.242 11.627 -7.969 1.00 97.56 236 TRP A N 1
ATOM 1854 C CA . TRP A 1 236 ? 4.676 11.341 -7.843 1.00 97.56 236 TRP A CA 1
ATOM 1855 C C . TRP A 1 236 ? 5.222 11.901 -6.522 1.00 97.56 236 TRP A C 1
ATOM 1857 O O . TRP A 1 236 ? 4.845 12.987 -6.106 1.00 97.56 236 TRP A O 1
ATOM 1867 N N . ALA A 1 237 ? 6.179 11.220 -5.889 1.00 94.62 237 ALA A N 1
ATOM 1868 C CA . ALA A 1 237 ? 6.808 11.721 -4.655 1.00 94.62 237 ALA A CA 1
ATOM 1869 C C . ALA A 1 237 ? 8.119 12.498 -4.900 1.00 94.62 237 ALA A C 1
ATOM 1871 O O . ALA A 1 237 ? 8.544 13.323 -4.093 1.00 94.62 237 ALA A O 1
ATOM 1872 N N . SER A 1 238 ? 8.797 12.221 -6.016 1.00 96.44 238 SER A N 1
ATOM 1873 C CA . SER A 1 238 ? 10.164 12.686 -6.266 1.00 96.44 238 SER A CA 1
ATOM 1874 C C . SER A 1 238 ? 10.235 14.060 -6.932 1.00 96.44 238 SER A C 1
ATOM 1876 O O . SER A 1 238 ? 9.336 14.470 -7.658 1.00 96.44 238 SER A O 1
ATOM 1878 N N . LYS A 1 239 ? 11.361 14.756 -6.744 1.00 97.31 239 LYS A N 1
ATOM 1879 C CA . LYS A 1 239 ? 11.714 15.992 -7.467 1.00 97.31 239 LYS A CA 1
ATOM 1880 C C . LYS A 1 239 ? 12.653 15.749 -8.658 1.00 97.31 239 LYS A C 1
ATOM 1882 O O . LYS A 1 239 ? 12.976 16.689 -9.369 1.00 97.31 239 LYS A O 1
ATOM 1887 N N . LEU A 1 240 ? 13.134 14.519 -8.849 1.00 98.38 240 LEU A N 1
ATOM 1888 C CA . LEU A 1 240 ? 14.157 14.182 -9.846 1.00 98.38 240 LEU A CA 1
ATOM 1889 C C . LEU A 1 240 ? 13.551 14.045 -11.244 1.00 98.38 240 LEU A C 1
ATOM 1891 O O . LEU A 1 240 ? 12.541 13.377 -11.399 1.00 98.38 240 LEU A O 1
ATOM 1895 N N . GLU A 1 241 ? 14.180 14.591 -12.280 1.00 97.88 241 GLU A N 1
ATOM 1896 C CA . GLU A 1 241 ? 13.594 14.599 -13.636 1.00 97.88 241 GLU A CA 1
ATOM 1897 C C . GLU A 1 241 ? 14.242 13.611 -14.617 1.00 97.88 241 GLU A C 1
ATOM 1899 O O . GLU A 1 241 ? 13.726 13.420 -15.722 1.00 97.88 241 GLU A O 1
ATOM 1904 N N . ASP A 1 242 ? 15.323 12.951 -14.191 1.00 97.62 242 ASP A N 1
ATOM 1905 C CA . ASP A 1 242 ? 16.095 11.978 -14.968 1.00 97.62 242 ASP A CA 1
ATOM 1906 C C . ASP A 1 242 ? 15.193 10.881 -15.558 1.00 97.62 242 ASP A C 1
ATOM 1908 O O . ASP A 1 242 ? 14.475 10.178 -14.842 1.00 97.62 242 ASP A O 1
ATOM 1912 N N . ALA A 1 243 ? 15.220 10.758 -16.887 1.00 96.19 243 ALA A N 1
ATOM 1913 C CA . ALA A 1 243 ? 14.388 9.825 -17.635 1.00 96.19 243 ALA A CA 1
ATOM 1914 C C . ALA A 1 243 ? 14.792 8.354 -17.444 1.00 96.19 243 ALA A C 1
ATOM 1916 O O . ALA A 1 243 ? 13.992 7.479 -17.762 1.00 96.19 243 ALA A O 1
ATOM 1917 N N . SER A 1 244 ? 15.990 8.085 -16.912 1.00 96.94 244 SER A N 1
ATOM 1918 C CA . SER A 1 244 ? 16.420 6.739 -16.525 1.00 96.94 244 SER A CA 1
ATOM 1919 C C . SER A 1 244 ? 15.821 6.277 -15.197 1.00 96.94 244 SER A C 1
ATOM 1921 O O . SER A 1 244 ? 15.964 5.113 -14.854 1.00 96.94 244 SER A O 1
ATOM 1923 N N . LEU A 1 245 ? 15.145 7.145 -14.435 1.00 97.56 245 LEU A N 1
ATOM 1924 C CA . LEU A 1 245 ? 14.486 6.749 -13.191 1.00 97.56 245 LEU A CA 1
ATOM 1925 C C . LEU A 1 245 ? 13.060 6.244 -13.452 1.00 97.56 245 LEU A C 1
ATOM 1927 O O . LEU A 1 245 ? 12.350 6.815 -14.288 1.00 97.56 245 LEU A O 1
ATOM 1931 N N . PRO A 1 246 ? 12.587 5.236 -12.696 1.00 97.00 246 PRO A N 1
ATOM 1932 C CA . PRO A 1 246 ? 11.217 4.755 -12.818 1.00 97.00 246 PRO A CA 1
ATOM 1933 C C . PRO A 1 246 ? 10.208 5.831 -12.406 1.00 97.00 246 PRO A C 1
ATOM 1935 O O . PRO A 1 246 ? 10.433 6.592 -11.460 1.00 97.00 246 PRO A O 1
ATOM 1938 N N . ARG A 1 247 ? 9.069 5.882 -13.098 1.00 97.50 247 ARG A N 1
ATOM 1939 C CA . ARG A 1 247 ? 7.915 6.702 -12.701 1.00 97.50 247 ARG A CA 1
ATOM 1940 C C . ARG A 1 247 ? 7.137 6.001 -11.587 1.00 97.50 247 ARG A C 1
ATOM 1942 O O . ARG A 1 247 ? 7.199 4.780 -11.463 1.00 97.50 247 ARG A O 1
ATOM 1949 N N . MET A 1 248 ? 6.346 6.740 -10.811 1.00 97.75 248 MET A N 1
ATOM 1950 C CA . MET A 1 248 ? 5.334 6.068 -9.985 1.00 97.75 248 MET A CA 1
ATOM 1951 C C . MET A 1 248 ? 4.315 5.375 -10.905 1.00 97.75 248 MET A C 1
ATOM 1953 O O . MET A 1 248 ? 3.944 5.926 -11.943 1.00 97.75 248 MET A O 1
ATOM 1957 N N . GLY A 1 249 ? 3.893 4.163 -10.543 1.00 96.19 249 GLY A N 1
ATOM 1958 C CA . GLY A 1 249 ? 3.014 3.331 -11.374 1.00 96.19 249 GLY A CA 1
ATOM 1959 C C . GLY A 1 249 ? 3.718 2.548 -12.486 1.00 96.19 249 GLY A C 1
ATOM 1960 O O . GLY A 1 249 ? 3.041 1.858 -13.243 1.00 96.19 249 GLY A O 1
ATOM 1961 N N . GLU A 1 250 ? 5.052 2.619 -12.596 1.00 95.75 250 GLU A N 1
ATOM 1962 C CA . GLU A 1 250 ? 5.798 1.811 -13.569 1.00 95.75 250 GLU A CA 1
ATOM 1963 C C . GLU A 1 250 ? 5.547 0.310 -13.342 1.00 95.75 250 GLU A C 1
ATOM 1965 O O . GLU A 1 250 ? 5.566 -0.184 -12.211 1.00 95.75 250 GLU A O 1
ATOM 1970 N N . ARG A 1 251 ? 5.299 -0.423 -14.432 1.00 95.62 251 ARG A N 1
ATOM 1971 C CA . ARG A 1 251 ? 5.021 -1.860 -14.406 1.00 95.62 251 ARG A CA 1
ATOM 1972 C C . ARG A 1 251 ? 6.290 -2.652 -14.701 1.00 95.62 251 ARG A C 1
ATOM 1974 O O . ARG A 1 251 ? 6.893 -2.500 -15.759 1.00 95.62 251 ARG A O 1
ATOM 1981 N N . PHE A 1 252 ? 6.648 -3.540 -13.780 1.00 94.25 252 PHE A N 1
ATOM 1982 C CA . PHE A 1 252 ? 7.775 -4.459 -13.913 1.00 94.25 252 PHE A CA 1
ATOM 1983 C C . PHE A 1 252 ? 7.264 -5.889 -14.003 1.00 94.25 252 PHE A C 1
ATOM 1985 O O . PHE A 1 252 ? 6.308 -6.254 -13.325 1.00 94.25 252 PHE A O 1
ATOM 1992 N N . ARG A 1 253 ? 7.936 -6.706 -14.810 1.00 94.12 253 ARG A N 1
ATOM 1993 C CA . ARG A 1 253 ? 7.703 -8.147 -14.887 1.00 94.12 253 ARG A CA 1
ATOM 1994 C C . ARG A 1 253 ? 9.029 -8.883 -14.942 1.00 94.12 253 ARG A C 1
ATOM 1996 O O . ARG A 1 253 ? 10.026 -8.326 -15.408 1.00 94.12 253 ARG A O 1
ATOM 2003 N N . LEU A 1 254 ? 9.020 -10.145 -14.531 1.00 92.69 254 LEU A N 1
ATOM 2004 C CA . LEU A 1 254 ? 10.131 -11.039 -14.823 1.00 92.69 254 LEU A CA 1
ATOM 2005 C C . LEU A 1 254 ? 10.271 -11.218 -16.337 1.00 92.69 254 LEU A C 1
ATOM 2007 O O . LEU A 1 254 ? 9.303 -11.114 -17.100 1.00 92.69 254 LEU A O 1
ATOM 2011 N N . ARG A 1 255 ? 11.499 -11.486 -16.784 1.00 91.75 255 ARG A N 1
ATOM 2012 C CA . ARG A 1 255 ? 11.714 -11.887 -18.172 1.00 91.75 255 ARG A CA 1
ATOM 2013 C C . ARG A 1 255 ? 10.988 -13.203 -18.427 1.00 91.75 255 ARG A C 1
ATOM 2015 O O . ARG A 1 255 ? 10.920 -14.065 -17.557 1.00 91.75 255 ARG A O 1
ATOM 2022 N N . ARG A 1 256 ? 10.497 -13.373 -19.653 1.00 90.56 256 ARG A N 1
ATOM 2023 C CA . ARG A 1 256 ? 9.774 -14.583 -20.069 1.00 90.56 256 ARG A CA 1
ATOM 2024 C C . ARG A 1 256 ? 10.625 -15.856 -19.966 1.00 90.56 256 ARG A C 1
ATOM 2026 O O . ARG A 1 256 ? 10.071 -16.945 -19.893 1.00 90.56 256 ARG A O 1
ATOM 2033 N N . ASP A 1 257 ? 11.946 -15.709 -19.987 1.00 92.88 257 ASP A N 1
ATOM 2034 C CA . ASP A 1 257 ? 12.931 -16.785 -19.890 1.00 92.88 257 ASP A CA 1
ATOM 2035 C C . ASP A 1 257 ? 13.492 -16.985 -18.471 1.00 92.88 257 ASP A C 1
ATOM 2037 O O . ASP A 1 257 ? 14.447 -17.737 -18.293 1.00 92.88 257 ASP A O 1
ATOM 2041 N N . PHE A 1 258 ? 12.937 -16.311 -17.459 1.00 93.06 258 PHE A N 1
ATOM 2042 C CA . PHE A 1 258 ? 13.387 -16.474 -16.082 1.00 93.06 258 PHE A CA 1
ATOM 2043 C C . PHE A 1 258 ? 12.993 -17.860 -15.549 1.00 93.06 258 PHE A C 1
ATOM 2045 O O . PHE A 1 258 ? 11.812 -18.206 -15.500 1.00 93.06 258 PHE A O 1
ATOM 2052 N N . ASP A 1 259 ? 13.986 -18.660 -15.154 1.00 94.56 259 ASP A N 1
ATOM 2053 C CA . ASP A 1 259 ? 13.762 -20.020 -14.667 1.00 94.56 259 ASP A CA 1
ATOM 2054 C C . ASP A 1 259 ? 13.236 -20.021 -13.224 1.00 94.56 259 ASP A C 1
ATOM 2056 O O . ASP A 1 259 ? 13.910 -19.600 -12.283 1.00 94.56 259 ASP A O 1
ATOM 2060 N N . LEU A 1 260 ? 12.018 -20.536 -13.057 1.00 95.25 260 LEU A N 1
ATOM 2061 C CA . LEU A 1 260 ? 11.350 -20.665 -11.764 1.00 95.25 260 LEU A CA 1
ATOM 2062 C C . LEU A 1 260 ? 11.595 -22.019 -11.081 1.00 95.25 260 LEU A C 1
ATOM 2064 O O . LEU A 1 260 ? 11.224 -22.185 -9.918 1.00 95.25 260 LEU A O 1
ATOM 2068 N N . SER A 1 261 ? 12.190 -22.996 -11.773 1.00 95.81 261 SER A N 1
ATOM 2069 C CA . SER A 1 261 ? 12.259 -24.391 -11.318 1.00 95.81 261 SER A CA 1
ATOM 2070 C C . SER A 1 261 ? 13.074 -24.580 -10.036 1.00 95.81 261 SER A C 1
ATOM 2072 O O . SER A 1 261 ? 12.762 -25.460 -9.236 1.00 95.81 261 SER A O 1
ATOM 2074 N N . GLY A 1 262 ? 14.060 -23.711 -9.796 1.00 96.06 262 GLY A N 1
ATOM 2075 C CA . GLY A 1 262 ? 14.869 -23.710 -8.575 1.00 96.06 262 GLY A CA 1
ATOM 2076 C C . GLY A 1 262 ? 14.154 -23.162 -7.333 1.00 96.06 262 GLY A C 1
ATOM 2077 O O . GLY A 1 262 ? 14.672 -23.298 -6.225 1.00 96.06 262 GLY A O 1
ATOM 2078 N N . PHE A 1 263 ? 12.979 -22.545 -7.484 1.00 95.94 263 PHE A N 1
ATOM 2079 C CA . PHE A 1 263 ? 12.243 -21.947 -6.371 1.00 95.94 263 PHE A CA 1
ATOM 2080 C C . PHE A 1 263 ? 11.234 -22.926 -5.758 1.00 95.94 263 PHE A C 1
ATOM 2082 O O . PHE A 1 263 ? 10.597 -23.693 -6.484 1.00 95.94 263 PHE A O 1
ATOM 2089 N N . PRO A 1 264 ? 11.011 -22.881 -4.430 1.00 96.62 264 PRO A N 1
ATOM 2090 C CA . PRO A 1 264 ? 9.978 -23.690 -3.794 1.00 96.62 264 PRO A CA 1
ATOM 2091 C C . PRO A 1 264 ? 8.566 -23.259 -4.243 1.00 96.62 264 PRO A C 1
ATOM 2093 O O . PRO A 1 264 ? 8.375 -22.102 -4.631 1.00 96.62 264 PRO A O 1
ATOM 2096 N N . PRO A 1 265 ? 7.540 -24.129 -4.129 1.00 95.94 265 PRO A N 1
ATOM 2097 C CA . PRO A 1 265 ? 6.200 -23.857 -4.663 1.00 95.94 265 PRO A CA 1
ATOM 2098 C C . PRO A 1 265 ? 5.568 -22.532 -4.211 1.00 95.94 265 PRO A C 1
ATOM 2100 O O . PRO A 1 265 ? 4.930 -21.851 -5.010 1.00 95.94 265 PRO A O 1
ATOM 2103 N N . HIS A 1 266 ? 5.776 -22.130 -2.955 1.00 95.00 266 HIS A N 1
ATOM 2104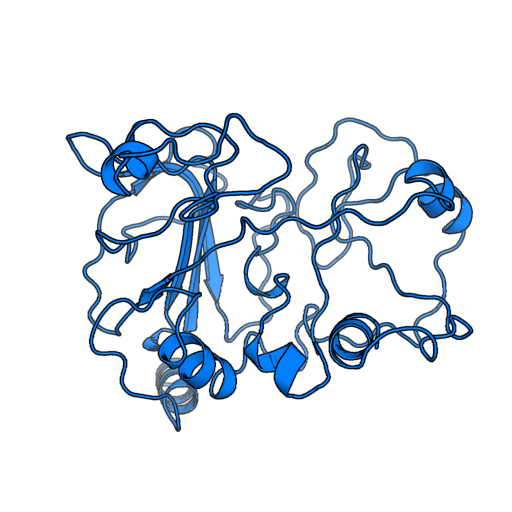 C CA . HIS A 1 266 ? 5.247 -20.871 -2.424 1.00 95.00 266 HIS A CA 1
ATOM 2105 C C . HIS A 1 266 ? 5.938 -19.637 -3.024 1.00 95.00 266 HIS A C 1
ATOM 2107 O O . HIS A 1 266 ? 5.285 -18.629 -3.260 1.00 95.00 266 HIS A O 1
ATOM 2113 N N . ALA A 1 267 ? 7.237 -19.716 -3.326 1.00 94.75 267 ALA A N 1
ATOM 2114 C CA . ALA A 1 267 ? 7.942 -18.644 -4.022 1.00 94.75 267 ALA A CA 1
ATOM 2115 C C . ALA A 1 267 ? 7.526 -18.595 -5.498 1.00 94.75 267 ALA A C 1
ATOM 2117 O O . ALA A 1 267 ? 7.275 -17.520 -6.032 1.00 94.75 267 ALA A O 1
ATOM 2118 N N . GLN A 1 268 ? 7.344 -19.754 -6.139 1.00 95.75 268 GLN A N 1
ATOM 2119 C CA . GLN A 1 268 ? 6.797 -19.803 -7.496 1.00 95.75 268 GLN A CA 1
ATOM 2120 C C . GLN A 1 268 ? 5.395 -19.188 -7.585 1.00 95.75 268 GLN A C 1
ATOM 2122 O O . GLN A 1 268 ? 5.069 -18.601 -8.606 1.00 95.75 268 GLN A O 1
ATOM 2127 N N . ALA A 1 269 ? 4.563 -19.293 -6.544 1.00 96.00 269 ALA A N 1
ATOM 2128 C CA . ALA A 1 269 ? 3.248 -18.648 -6.522 1.00 96.00 269 ALA A CA 1
ATOM 2129 C C . ALA A 1 269 ? 3.327 -17.115 -6.634 1.00 96.00 269 ALA A C 1
ATOM 2131 O O . ALA A 1 269 ? 2.412 -16.503 -7.175 1.00 96.00 269 ALA A O 1
ATOM 2132 N N . ILE A 1 270 ? 4.408 -16.513 -6.131 1.00 94.50 270 ILE A N 1
ATOM 2133 C CA . ILE A 1 270 ? 4.669 -15.067 -6.175 1.00 94.50 270 ILE A CA 1
ATOM 2134 C C . ILE A 1 270 ? 5.323 -14.665 -7.506 1.00 94.50 270 ILE A C 1
ATOM 2136 O O . ILE A 1 270 ? 5.074 -13.580 -8.015 1.00 94.50 270 ILE A O 1
ATOM 2140 N N . LEU A 1 271 ? 6.181 -15.529 -8.057 1.00 93.19 271 LEU A N 1
ATOM 2141 C CA . LEU A 1 271 ? 7.001 -15.239 -9.240 1.00 93.19 271 LEU A CA 1
ATOM 2142 C C . LEU A 1 271 ? 6.316 -15.553 -10.586 1.00 93.19 271 LEU A C 1
ATOM 2144 O O . LEU A 1 271 ? 6.906 -15.285 -11.630 1.00 93.19 271 LEU A O 1
ATOM 2148 N N . LYS A 1 272 ? 5.137 -16.179 -10.577 1.00 89.44 272 LYS A N 1
ATOM 2149 C CA . LYS A 1 272 ? 4.388 -16.557 -11.787 1.00 89.44 272 LYS A CA 1
ATOM 2150 C C . LYS A 1 272 ? 3.620 -15.402 -12.413 1.00 89.44 272 LYS A C 1
ATOM 2152 O O . LYS A 1 272 ? 3.194 -14.497 -11.668 1.00 89.44 272 LYS A O 1
#

Secondary structure (DSSP, 8-state):
-HHHHHHHHHSTTPPP--S-EETTSHHHHHHHHT---S-TTSGGG---TTSPPPTTHHHHHHHH-TTPPPP-------EE--TTPPPB-EEE-S-GGGS----B---TT---TTTT-S--S-TTTSPPTT--HHHHHHH--S---EEEEEGGGTEEEEEES-EE-SSSEEESEEEEEETT--PPPPTT---TTSSSS-SGGGS--HHHHHTT---SPPP---SS--S-B-TT----------TTSPPBT------TT---TTS-HHHHHHH-

Radius of gyration: 18.9 Å; Cα contacts (8 Å, |Δi|>4): 517; chains: 1; bounding box: 53×43×52 Å

Foldseek 3Di:
DVLVVVLVVLPVLADADPFKDWQPDPNVLRRVVSGQQADCPAQQLDDCQPPDDDVLVVLQCVQQPVPDDADDFPFPIAIEGGPPQDFDAAAADAAPVLADGDRDSQDPQFAWGQPPDPDGPPNQQHDDPPDDSLCSQAPGDDQGKTWYHYSSSQKIKIFTQWHADPVGIYGNHIYMDRRHDNDFRPAARQHSVRQSDDQVSQDDGPSQLVVQADSTHHDDDGPDAAQAADPPGRHADDPHHDPSHHHHVDDDADHPPDDPPPDDSSVNRYND

pLDDT: mean 92.94, std 11.28, range [34.78, 98.88]

Solvent-accessible surface area (backbone atoms only — not comparable to full-atom values): 15732 Å² total; per-residue (Å²): 112,72,71,64,56,51,46,55,58,61,53,69,71,46,68,88,53,90,52,75,35,52,63,93,36,75,64,35,36,56,40,54,74,51,51,73,80,35,40,77,88,21,77,56,40,54,85,63,90,82,57,83,80,60,90,65,47,66,46,29,43,53,67,75,40,76,89,57,82,85,82,86,82,86,37,87,42,37,28,39,41,22,81,80,52,62,62,42,65,55,47,59,75,73,35,58,95,44,31,58,84,67,62,40,66,66,56,95,82,59,45,39,32,30,55,92,38,89,76,64,91,59,69,83,34,36,66,54,94,91,62,49,71,66,50,47,36,54,66,54,51,77,62,22,38,31,35,40,39,29,66,67,76,35,34,36,41,31,22,21,47,43,32,46,56,97,90,45,37,34,18,36,27,35,33,71,47,53,33,77,44,80,77,67,59,59,81,66,21,44,31,53,61,36,22,21,39,80,57,73,77,25,57,90,49,69,62,34,30,76,73,51,42,47,75,47,49,65,75,82,91,61,100,62,41,14,57,37,51,36,78,78,24,31,11,50,85,38,87,40,76,55,82,42,35,44,37,28,47,65,86,83,77,82,62,94,83,63,82,56,84,89,47,56,69,58,56,38,4,66,74,96

Nearest PDB structures (foldseek):
  9fp2-assembly1_E  TM=3.744E-01  e=2.029E+00  Escherichia coli
  9fp2-assembly1_D  TM=4.544E-01  e=3.369E+00  Escherichia coli
  9fp0-assembly1_D  TM=4.556E-01  e=4.626E+00  Escherichia coli

Mean predicted aligned error: 4.54 Å